Protein AF-A0A7S4A8G8-F1 (afdb_monomer_lite)

Structure (mmCIF, N/CA/C/O backbone):
data_AF-A0A7S4A8G8-F1
#
_entry.id   AF-A0A7S4A8G8-F1
#
loop_
_atom_site.group_PDB
_atom_site.id
_atom_site.type_symbol
_atom_site.label_atom_id
_atom_site.label_alt_id
_atom_site.label_comp_id
_atom_site.label_asym_id
_atom_site.label_entity_id
_atom_site.label_seq_id
_atom_site.pdbx_PDB_ins_code
_atom_site.Cartn_x
_atom_site.Cartn_y
_atom_site.Cartn_z
_atom_site.occupancy
_atom_site.B_iso_or_equiv
_atom_site.auth_seq_id
_atom_site.auth_comp_id
_atom_site.auth_asym_id
_atom_site.auth_atom_id
_atom_site.pdbx_PDB_model_num
ATOM 1 N N . MET A 1 1 ? -31.602 46.488 -6.694 1.00 39.28 1 MET A N 1
ATOM 2 C CA . MET A 1 1 ? -31.227 47.598 -7.603 1.00 39.28 1 MET A CA 1
ATOM 3 C C . MET A 1 1 ? -29.881 47.209 -8.208 1.00 39.28 1 MET A C 1
ATOM 5 O O . MET A 1 1 ? -29.007 46.908 -7.420 1.00 39.28 1 MET A O 1
ATOM 9 N N . LEU A 1 2 ? -29.635 47.039 -9.507 1.00 39.34 2 LEU A N 1
ATOM 10 C CA . LEU A 1 2 ? -30.300 47.466 -10.737 1.00 39.34 2 LEU A CA 1
ATOM 11 C C . LEU A 1 2 ? -30.325 46.328 -11.780 1.00 39.34 2 LEU A C 1
ATOM 13 O O . LEU A 1 2 ? -29.436 45.485 -11.829 1.00 39.34 2 LEU A O 1
ATOM 17 N N . ARG A 1 3 ? -31.378 46.354 -12.601 1.00 41.75 3 ARG A N 1
ATOM 18 C CA . ARG A 1 3 ? -31.590 45.607 -13.852 1.00 41.75 3 ARG A CA 1
ATOM 19 C C . ARG A 1 3 ? -30.994 46.377 -15.045 1.00 41.75 3 ARG A C 1
ATOM 21 O O . ARG A 1 3 ? -30.781 47.579 -14.922 1.00 41.75 3 ARG A O 1
ATOM 28 N N . HIS A 1 4 ? -30.936 45.671 -16.186 1.00 39.84 4 HIS A N 1
ATOM 29 C CA . HIS A 1 4 ? -30.790 46.093 -17.601 1.00 39.84 4 HIS A CA 1
ATOM 30 C C . HIS A 1 4 ? -29.419 45.753 -18.216 1.00 39.84 4 HIS A C 1
ATOM 32 O O . HIS A 1 4 ? -28.399 46.007 -17.600 1.00 39.84 4 HIS A O 1
ATOM 38 N N . ALA A 1 5 ? -29.299 45.179 -19.415 1.00 41.94 5 ALA A N 1
ATOM 39 C CA . ALA A 1 5 ? -30.277 44.756 -20.415 1.00 41.94 5 ALA A CA 1
ATOM 40 C C . ALA A 1 5 ? -29.630 43.743 -21.380 1.00 41.94 5 ALA A C 1
ATOM 42 O O . ALA A 1 5 ? -28.412 43.682 -21.526 1.00 41.94 5 ALA A O 1
ATOM 43 N N . SER A 1 6 ? -30.491 42.967 -22.031 1.00 42.66 6 SER A N 1
ATOM 44 C CA . SER A 1 6 ? -30.202 42.025 -23.107 1.00 42.66 6 SER A CA 1
ATOM 45 C C . SER A 1 6 ? -29.543 42.675 -24.326 1.00 42.66 6 SER A C 1
ATOM 47 O O . SER A 1 6 ? -29.936 43.767 -24.731 1.00 42.66 6 SER A O 1
ATOM 49 N N . ALA A 1 7 ? -28.678 41.920 -25.003 1.00 40.53 7 ALA A N 1
ATOM 50 C CA . ALA A 1 7 ? -28.469 42.051 -26.439 1.00 40.53 7 ALA A CA 1
ATOM 51 C C . ALA A 1 7 ? -28.244 40.663 -27.055 1.00 40.53 7 ALA A C 1
ATOM 53 O O . ALA A 1 7 ? -27.313 39.935 -26.721 1.00 40.53 7 ALA A O 1
ATOM 54 N N . VAL A 1 8 ? -29.190 40.306 -27.917 1.00 44.09 8 VAL A N 1
ATOM 55 C CA . VAL A 1 8 ? -29.214 39.154 -28.818 1.00 44.09 8 VAL A CA 1
ATOM 56 C C . VAL A 1 8 ? -28.367 39.468 -30.054 1.00 44.09 8 VAL A C 1
ATOM 58 O O . VAL A 1 8 ? -28.417 40.597 -30.529 1.00 44.09 8 VAL A O 1
ATOM 61 N N . ALA A 1 9 ? -27.687 38.436 -30.572 1.00 40.72 9 ALA A N 1
ATOM 62 C CA . ALA A 1 9 ? -27.046 38.253 -31.893 1.00 40.72 9 ALA A CA 1
ATOM 63 C C . ALA A 1 9 ? -25.611 37.743 -31.661 1.00 40.72 9 ALA A C 1
ATOM 65 O O . ALA A 1 9 ? -24.884 38.297 -30.856 1.00 40.72 9 ALA A O 1
ATOM 66 N N . PHE A 1 10 ? -25.113 36.666 -32.258 1.00 40.44 10 PHE A N 1
ATOM 67 C CA . PHE A 1 10 ? -25.319 36.162 -33.607 1.00 40.44 10 PHE A CA 1
ATOM 68 C C . PHE A 1 10 ? -24.896 34.683 -33.611 1.00 40.44 10 PHE A C 1
ATOM 70 O O . PHE A 1 10 ? -23.772 34.342 -33.244 1.00 40.44 10 PHE A O 1
ATOM 77 N N . ARG A 1 11 ? -25.813 33.783 -33.984 1.00 47.59 11 ARG A N 1
ATOM 78 C CA . ARG A 1 11 ? -25.553 32.344 -34.129 1.00 47.59 11 ARG A CA 1
ATOM 79 C C . ARG A 1 11 ? -24.830 32.121 -35.463 1.00 47.59 11 ARG A C 1
ATOM 81 O O . ARG A 1 11 ? -25.454 31.821 -36.473 1.00 47.59 11 ARG A O 1
ATOM 88 N N . GLY A 1 12 ? -23.514 32.303 -35.467 1.00 39.91 12 GLY A N 1
ATOM 89 C CA . GLY A 1 12 ? -22.640 31.874 -36.557 1.00 39.91 12 GLY A CA 1
ATOM 90 C C . GLY A 1 12 ? -22.180 30.441 -36.313 1.00 39.91 12 GLY A C 1
ATOM 91 O O . GLY A 1 12 ? -21.227 30.211 -35.575 1.00 39.91 12 GLY A O 1
ATOM 92 N N . SER A 1 13 ? -22.872 29.466 -36.900 1.00 52.25 13 SER A N 1
ATOM 93 C CA . SER A 1 13 ? -22.450 28.066 -36.916 1.00 52.25 13 SER A CA 1
ATOM 94 C C . SER A 1 13 ? -21.240 27.893 -37.835 1.00 52.25 13 SER A C 1
ATOM 96 O O . SER A 1 13 ? -21.387 27.569 -39.012 1.00 52.25 13 SER A O 1
ATOM 98 N N . LEU A 1 14 ? -20.036 28.076 -37.301 1.00 48.22 14 LEU A N 1
ATOM 99 C CA . LEU A 1 14 ? -18.844 27.478 -37.887 1.00 48.22 14 LEU A CA 1
ATOM 100 C C . LEU A 1 14 ? -18.664 26.113 -37.235 1.00 48.22 14 LEU A C 1
ATOM 102 O O . LEU A 1 14 ? -17.981 25.961 -36.225 1.00 48.22 14 LEU A O 1
ATOM 106 N N . VAL A 1 15 ? -19.311 25.107 -37.825 1.00 52.09 15 VAL A N 1
ATOM 107 C CA . VAL A 1 15 ? -18.857 23.723 -37.690 1.00 52.09 15 VAL A CA 1
ATOM 108 C C . VAL A 1 15 ? -17.486 23.682 -38.356 1.00 52.09 15 VAL A C 1
ATOM 110 O O . VAL A 1 15 ? -17.354 23.408 -39.547 1.00 52.09 15 VAL A O 1
ATOM 113 N N . ALA A 1 16 ? -16.453 24.016 -37.586 1.00 48.78 16 ALA A N 1
ATOM 114 C CA . ALA A 1 16 ? -15.108 23.586 -37.890 1.00 48.78 16 ALA A CA 1
ATOM 115 C C . ALA A 1 16 ? -15.153 22.062 -37.797 1.00 48.78 16 ALA A C 1
ATOM 117 O O . ALA A 1 16 ? -15.100 21.479 -36.716 1.00 48.78 16 ALA A O 1
ATOM 118 N N . ARG A 1 17 ? -15.353 21.415 -38.946 1.00 50.25 17 ARG A N 1
ATOM 119 C CA . ARG A 1 17 ? -15.106 19.992 -39.111 1.00 50.25 17 ARG A CA 1
ATOM 120 C C . ARG A 1 17 ? -13.602 19.827 -38.912 1.00 50.25 17 ARG A C 1
ATOM 122 O O . ARG A 1 17 ? -12.834 19.908 -39.864 1.00 50.25 17 ARG A O 1
ATOM 129 N N . SER A 1 18 ? -13.183 19.679 -37.659 1.00 53.31 18 SER A N 1
ATOM 130 C CA . SER A 1 18 ? -11.866 19.170 -37.326 1.00 53.31 18 SER A CA 1
ATOM 131 C C . SER A 1 18 ? -11.820 17.765 -37.907 1.00 53.31 18 SER A C 1
ATOM 133 O O . SER A 1 18 ? -12.369 16.811 -37.361 1.00 53.31 18 SER A O 1
ATOM 135 N N . ALA A 1 19 ? -11.231 17.648 -39.093 1.00 47.31 19 ALA A N 1
ATOM 136 C CA . ALA A 1 19 ? -10.745 16.372 -39.559 1.00 47.31 19 ALA A CA 1
ATOM 137 C C . ALA A 1 19 ? -9.697 15.946 -38.530 1.00 47.31 19 ALA A C 1
ATOM 139 O O . ALA A 1 19 ? -8.562 16.414 -38.552 1.00 47.31 19 ALA A O 1
ATOM 140 N N . SER A 1 20 ? -10.092 15.102 -37.580 1.00 47.44 20 SER A N 1
ATOM 141 C CA . SER A 1 20 ? -9.145 14.290 -36.839 1.00 47.44 20 SER A CA 1
ATOM 142 C C . SER A 1 20 ? -8.538 13.331 -37.857 1.00 47.44 20 SER A C 1
ATOM 144 O O . SER A 1 20 ? -8.996 12.201 -38.028 1.00 47.44 20 SER A O 1
ATOM 146 N N . THR A 1 21 ? -7.534 13.798 -38.597 1.00 40.41 21 THR A N 1
ATOM 147 C CA . THR A 1 21 ? -6.549 12.916 -39.204 1.00 40.41 21 THR A CA 1
ATOM 148 C C . THR A 1 21 ? -5.831 12.247 -38.046 1.00 40.41 21 THR A C 1
ATOM 150 O O . THR A 1 21 ? -4.795 12.711 -37.575 1.00 40.41 21 THR A O 1
ATOM 153 N N . THR A 1 22 ? -6.420 11.166 -37.541 1.00 41.34 22 THR A N 1
ATOM 154 C CA . THR A 1 22 ? -5.705 10.173 -36.753 1.00 41.34 22 THR A CA 1
ATOM 155 C C . THR A 1 22 ? -4.756 9.488 -37.728 1.00 41.34 22 THR A C 1
ATOM 157 O O . THR A 1 22 ? -5.029 8.406 -38.240 1.00 41.34 22 THR A O 1
ATOM 160 N N . THR A 1 23 ? -3.654 10.162 -38.057 1.00 40.84 23 THR A N 1
ATOM 161 C CA . THR A 1 23 ? -2.505 9.534 -38.700 1.00 40.84 23 THR A CA 1
ATOM 162 C C . THR A 1 23 ? -1.913 8.604 -37.655 1.00 40.84 23 THR A C 1
ATOM 164 O O . THR A 1 23 ? -1.053 8.987 -36.868 1.00 40.84 23 THR A O 1
ATOM 167 N N . SER A 1 24 ? -2.425 7.376 -37.596 1.00 48.31 24 SER A N 1
ATOM 168 C CA . SER A 1 24 ? -1.709 6.276 -36.970 1.00 48.31 24 SER A CA 1
ATOM 169 C C . SER A 1 24 ? -0.481 6.036 -37.842 1.00 48.31 24 SER A C 1
ATOM 171 O O . SER A 1 24 ? -0.558 5.352 -38.862 1.00 48.31 24 SER A O 1
ATOM 173 N N . SER A 1 25 ? 0.641 6.685 -37.522 1.00 50.59 25 SER A N 1
ATOM 174 C CA . SER A 1 25 ? 1.910 6.394 -38.184 1.00 50.59 25 SER A CA 1
ATOM 175 C C . SER A 1 25 ? 2.416 5.054 -37.651 1.00 50.59 25 SER A C 1
ATOM 177 O O . SER A 1 25 ? 3.282 4.988 -36.778 1.00 50.59 25 SER A O 1
ATOM 179 N N . ALA A 1 26 ? 1.820 3.966 -38.126 1.00 75.44 26 ALA A N 1
ATOM 180 C CA . ALA A 1 26 ? 2.391 2.649 -37.944 1.00 75.44 26 ALA A CA 1
ATOM 181 C C . ALA A 1 26 ? 3.688 2.586 -38.762 1.00 75.44 26 ALA A C 1
ATOM 183 O O . ALA A 1 26 ? 3.717 2.945 -39.941 1.00 75.44 26 ALA A O 1
ATOM 184 N N . TRP A 1 27 ? 4.776 2.174 -38.115 1.00 83.00 27 TRP A N 1
ATOM 185 C CA . TRP A 1 27 ? 6.059 1.942 -38.771 1.00 83.00 27 TRP A CA 1
ATOM 186 C C . TRP A 1 27 ? 5.905 0.975 -39.958 1.00 83.00 27 TRP A C 1
ATOM 188 O O . TRP A 1 27 ? 5.024 0.111 -39.926 1.00 83.00 27 TRP A O 1
ATOM 198 N N . PRO A 1 28 ? 6.772 1.064 -40.988 1.00 88.25 28 PRO A N 1
ATOM 199 C CA . PRO A 1 28 ? 6.808 0.089 -42.074 1.00 88.25 28 PRO A CA 1
ATOM 200 C C . PRO A 1 28 ? 6.809 -1.348 -41.537 1.00 88.25 28 PRO A C 1
ATOM 202 O O . PRO A 1 28 ? 7.479 -1.632 -40.543 1.00 88.25 28 PRO A O 1
ATOM 205 N N . ALA A 1 29 ? 6.109 -2.269 -42.206 1.00 84.69 29 ALA A N 1
ATOM 206 C CA . ALA A 1 29 ? 5.901 -3.636 -41.713 1.00 84.69 29 ALA A CA 1
ATOM 207 C C . ALA A 1 29 ? 7.206 -4.389 -41.384 1.00 84.69 29 ALA A C 1
ATOM 209 O O . ALA A 1 29 ? 7.232 -5.204 -40.467 1.00 84.69 29 ALA A O 1
ATOM 210 N N . PHE A 1 30 ? 8.304 -4.081 -42.083 1.00 86.69 30 PHE A N 1
ATOM 211 C CA . PHE A 1 30 ? 9.617 -4.674 -41.814 1.00 86.69 30 PHE A CA 1
ATOM 212 C C . PHE A 1 30 ? 10.292 -4.130 -40.540 1.00 86.69 30 PHE A C 1
ATOM 214 O O . PHE A 1 30 ? 11.123 -4.815 -39.949 1.00 86.69 30 PHE A O 1
ATOM 221 N N . LEU A 1 31 ? 9.930 -2.921 -40.092 1.00 86.94 31 LEU A N 1
ATOM 222 C CA . LEU A 1 31 ? 10.448 -2.291 -38.871 1.00 86.94 31 LEU A CA 1
ATOM 223 C C . LEU A 1 31 ? 9.574 -2.564 -37.648 1.00 86.94 31 LEU A C 1
ATOM 225 O O . LEU A 1 31 ? 10.088 -2.567 -36.531 1.00 86.94 31 LEU A O 1
ATOM 229 N N . ALA A 1 32 ? 8.281 -2.831 -37.840 1.00 87.06 32 ALA A N 1
ATOM 230 C CA . ALA A 1 32 ? 7.338 -3.062 -36.747 1.00 87.06 32 ALA A CA 1
ATOM 231 C C . ALA A 1 32 ? 7.811 -4.113 -35.709 1.00 87.06 32 ALA A C 1
ATOM 233 O O . ALA A 1 32 ? 7.726 -3.826 -34.515 1.00 87.06 32 ALA A O 1
ATOM 234 N N . PRO A 1 33 ? 8.393 -5.275 -36.086 1.00 87.38 33 PRO A N 1
ATOM 235 C CA . PRO A 1 33 ? 8.873 -6.259 -35.110 1.00 87.38 33 PRO A CA 1
ATOM 236 C C . PRO A 1 33 ? 10.058 -5.771 -34.270 1.00 87.38 33 PRO A C 1
ATOM 238 O O . PRO A 1 33 ? 10.225 -6.194 -33.126 1.00 87.38 33 PRO A O 1
ATOM 241 N N . VAL A 1 34 ? 10.909 -4.918 -34.847 1.00 86.06 34 VAL A N 1
ATOM 242 C CA . VAL A 1 34 ? 12.076 -4.342 -34.165 1.00 86.06 34 VAL A CA 1
ATOM 243 C C . VAL A 1 34 ? 11.618 -3.243 -33.219 1.00 86.06 34 VAL A C 1
ATOM 245 O O . VAL A 1 34 ? 12.008 -3.243 -32.056 1.00 86.06 34 VAL A O 1
ATOM 248 N N . VAL A 1 35 ? 10.741 -2.355 -33.693 1.00 85.38 35 VAL A N 1
ATOM 249 C CA . VAL A 1 35 ? 10.177 -1.271 -32.885 1.00 85.38 35 VAL A CA 1
ATOM 250 C C . VAL A 1 35 ? 9.416 -1.832 -31.691 1.00 85.38 35 VAL A C 1
ATOM 252 O O . VAL A 1 35 ? 9.708 -1.430 -30.572 1.00 85.38 35 VAL A O 1
ATOM 255 N N . ASN A 1 36 ? 8.534 -2.815 -31.892 1.00 85.81 36 ASN A N 1
ATOM 256 C CA . ASN A 1 36 ? 7.791 -3.424 -30.787 1.00 85.81 36 ASN A CA 1
ATOM 257 C C . ASN A 1 36 ? 8.732 -4.046 -29.749 1.00 85.81 36 ASN A C 1
ATOM 259 O O . ASN A 1 36 ? 8.593 -3.762 -28.567 1.00 85.81 36 ASN A O 1
ATOM 263 N N . ARG A 1 37 ? 9.768 -4.789 -30.171 1.00 85.44 37 ARG A N 1
ATOM 264 C CA . ARG A 1 37 ? 10.769 -5.335 -29.234 1.00 85.44 37 ARG A CA 1
ATOM 265 C C . ARG A 1 37 ? 11.515 -4.257 -28.449 1.00 85.44 37 ARG A C 1
ATOM 267 O O . ARG A 1 37 ? 11.805 -4.455 -27.272 1.00 85.44 37 ARG A O 1
ATOM 274 N N . VAL A 1 38 ? 11.839 -3.133 -29.085 1.00 83.69 38 VAL A N 1
ATOM 275 C CA . VAL A 1 38 ? 12.496 -1.998 -28.424 1.00 83.69 38 VAL A CA 1
ATOM 276 C C . VAL A 1 38 ? 11.544 -1.317 -27.441 1.00 83.69 38 VAL A C 1
ATOM 278 O O . VAL A 1 38 ? 11.950 -1.009 -26.325 1.00 83.69 38 VAL A O 1
ATOM 281 N N . THR A 1 39 ? 10.281 -1.117 -27.814 1.00 81.75 39 THR A N 1
ATOM 282 C CA . THR A 1 39 ? 9.247 -0.528 -26.952 1.00 81.75 39 THR A CA 1
ATOM 283 C C . THR A 1 39 ? 8.931 -1.420 -25.750 1.00 81.75 39 THR A C 1
ATOM 285 O O . THR A 1 39 ? 8.866 -0.922 -24.625 1.00 81.75 39 THR A O 1
ATOM 288 N N . ASP A 1 40 ? 8.817 -2.731 -25.958 1.00 79.88 40 ASP A N 1
ATOM 289 C CA . ASP A 1 40 ? 8.614 -3.715 -24.893 1.00 79.88 40 ASP A CA 1
ATOM 290 C C . ASP A 1 40 ? 9.836 -3.763 -23.958 1.00 79.88 40 ASP A C 1
ATOM 292 O O . ASP A 1 40 ? 9.700 -3.716 -22.733 1.00 79.88 40 ASP A O 1
ATOM 296 N N . GLY A 1 41 ? 11.048 -3.756 -24.525 1.00 76.38 41 GLY A N 1
ATOM 297 C CA . GLY A 1 41 ? 12.309 -3.716 -23.778 1.00 76.38 41 GLY A CA 1
ATOM 298 C C . GLY A 1 41 ? 12.567 -2.398 -23.036 1.00 76.38 41 GLY A C 1
ATOM 299 O O . GLY A 1 41 ? 13.255 -2.392 -22.011 1.00 76.38 41 GLY A O 1
ATOM 300 N N . ALA A 1 42 ? 11.978 -1.286 -23.490 1.00 77.62 42 ALA A N 1
ATOM 301 C CA . ALA A 1 42 ? 12.081 0.018 -22.835 1.00 77.62 42 ALA A CA 1
ATOM 302 C C . ALA A 1 42 ? 11.394 0.051 -21.456 1.00 77.62 42 ALA A C 1
ATOM 304 O O . ALA A 1 42 ? 11.647 0.963 -20.671 1.00 77.62 42 ALA A O 1
ATOM 305 N N . GLY A 1 43 ? 10.568 -0.950 -21.123 1.00 78.19 43 GLY A N 1
ATOM 306 C CA . GLY A 1 43 ? 9.984 -1.106 -19.788 1.00 78.19 43 GLY A CA 1
ATOM 307 C C . GLY A 1 43 ? 8.751 -0.239 -19.529 1.00 78.19 43 GLY A C 1
ATOM 308 O O . GLY A 1 43 ? 8.375 -0.045 -18.376 1.00 78.19 43 GLY A O 1
ATOM 309 N N . LEU A 1 44 ? 8.089 0.270 -20.574 1.00 81.88 44 LEU A N 1
ATOM 310 C CA . LEU A 1 44 ? 6.852 1.051 -20.430 1.00 81.88 44 LEU A CA 1
ATOM 311 C C . LEU A 1 44 ? 5.728 0.229 -19.774 1.00 81.88 44 LEU A C 1
ATOM 313 O O . LEU A 1 44 ? 5.048 0.720 -18.874 1.00 81.88 44 LEU A O 1
ATOM 317 N N . GLY A 1 45 ? 5.585 -1.043 -20.162 1.00 83.88 45 GLY A N 1
ATOM 318 C CA . GLY A 1 45 ? 4.633 -1.963 -19.532 1.00 83.88 45 GLY A CA 1
ATOM 319 C C . GLY A 1 45 ? 4.990 -2.292 -18.078 1.00 83.88 45 GLY A C 1
ATOM 320 O O . GLY A 1 45 ? 4.109 -2.389 -17.227 1.00 83.88 45 GLY A O 1
ATOM 321 N N . GLU A 1 46 ? 6.285 -2.391 -17.767 1.00 85.25 46 GLU A N 1
ATOM 322 C CA . GLU A 1 46 ? 6.773 -2.575 -16.399 1.00 85.25 46 GLU A CA 1
ATOM 323 C C . GLU A 1 46 ? 6.391 -1.365 -15.530 1.00 85.25 46 GLU A C 1
ATOM 325 O O . GLU A 1 46 ? 5.728 -1.545 -14.508 1.00 85.25 46 GLU A O 1
ATOM 330 N N . LEU A 1 47 ? 6.682 -0.139 -15.979 1.00 88.12 47 LEU A N 1
ATOM 331 C CA . LEU A 1 47 ? 6.307 1.097 -15.282 1.00 88.12 47 LEU A CA 1
ATOM 332 C C . LEU A 1 47 ? 4.794 1.193 -15.037 1.00 88.12 47 LEU A C 1
ATOM 334 O O . LEU A 1 47 ? 4.361 1.584 -13.953 1.00 88.12 47 LEU A O 1
ATOM 338 N N . GLN A 1 48 ? 3.979 0.816 -16.023 1.00 89.69 48 GLN A N 1
ATOM 339 C CA . GLN A 1 48 ? 2.525 0.843 -15.883 1.00 89.69 48 GLN A CA 1
ATOM 340 C C . GLN A 1 48 ? 2.018 -0.205 -14.883 1.00 89.69 48 GLN A C 1
ATOM 342 O O . GLN A 1 48 ? 1.146 0.101 -14.071 1.00 89.69 48 GLN A O 1
ATOM 347 N N . ARG A 1 49 ? 2.616 -1.403 -14.865 1.00 91.12 49 ARG A N 1
ATOM 348 C CA . ARG A 1 49 ? 2.331 -2.436 -13.858 1.00 91.12 49 ARG A CA 1
ATOM 349 C C . ARG A 1 49 ? 2.715 -1.981 -12.449 1.00 91.12 49 ARG A C 1
ATOM 351 O O . ARG A 1 49 ? 1.979 -2.245 -11.506 1.00 91.12 49 ARG A O 1
ATOM 358 N N . LEU A 1 50 ? 3.848 -1.295 -12.303 1.00 92.88 50 LEU A N 1
ATOM 359 C CA . LEU A 1 50 ? 4.303 -0.727 -11.031 1.00 92.88 50 LEU A CA 1
ATOM 360 C C . LEU A 1 50 ? 3.330 0.333 -10.502 1.00 92.88 50 LEU A C 1
ATOM 362 O O . LEU A 1 50 ? 2.938 0.268 -9.341 1.00 92.88 50 LEU A O 1
ATOM 366 N N . LYS A 1 51 ? 2.873 1.246 -11.365 1.00 93.56 51 LYS A N 1
ATOM 367 C CA . LYS A 1 51 ? 1.845 2.241 -11.015 1.00 93.56 51 LYS A CA 1
ATOM 368 C C . LYS A 1 51 ? 0.522 1.587 -10.607 1.00 93.56 51 LYS A C 1
ATOM 370 O O . LYS A 1 51 ? -0.061 1.975 -9.601 1.00 93.56 51 LYS A O 1
ATOM 375 N N . ALA A 1 52 ? 0.074 0.572 -11.350 1.00 95.06 52 ALA A N 1
ATOM 376 C CA . ALA A 1 52 ? -1.135 -0.176 -11.009 1.00 95.06 52 ALA A CA 1
ATOM 377 C C . ALA A 1 52 ? -1.012 -0.879 -9.645 1.00 95.06 52 ALA A C 1
ATOM 379 O O . ALA A 1 52 ? -1.929 -0.797 -8.835 1.00 95.06 52 ALA A O 1
ATOM 380 N N . ALA A 1 53 ? 0.140 -1.498 -9.365 1.00 95.25 53 ALA A N 1
ATOM 381 C CA . ALA A 1 53 ? 0.403 -2.161 -8.089 1.00 95.25 53 ALA A CA 1
ATOM 382 C C . ALA A 1 53 ? 0.414 -1.186 -6.899 1.00 95.25 53 ALA A C 1
ATOM 384 O O . ALA A 1 53 ? -0.031 -1.549 -5.814 1.00 95.25 53 ALA A O 1
ATOM 385 N N . VAL A 1 54 ? 0.904 0.046 -7.087 1.00 96.81 54 VAL A N 1
ATOM 386 C CA . VAL A 1 54 ? 0.830 1.091 -6.052 1.00 96.81 54 VAL A CA 1
ATOM 387 C C . VAL A 1 54 ? -0.615 1.479 -5.771 1.00 96.81 54 VAL A C 1
ATOM 389 O O . VAL A 1 54 ? -1.013 1.461 -4.613 1.00 96.81 54 VAL A O 1
ATOM 392 N N . ASN A 1 55 ? -1.409 1.741 -6.811 1.00 97.19 55 ASN A N 1
ATOM 393 C CA . ASN A 1 55 ? -2.816 2.118 -6.660 1.00 97.19 55 ASN A CA 1
ATOM 394 C C . ASN A 1 55 ? -3.654 1.011 -5.988 1.00 97.19 55 ASN A C 1
ATOM 396 O O . ASN A 1 55 ? -4.513 1.281 -5.151 1.00 97.19 55 ASN A O 1
ATOM 400 N N . GLU A 1 56 ? -3.397 -0.253 -6.335 1.00 97.62 56 GLU A N 1
ATOM 401 C CA . GLU A 1 56 ? -4.035 -1.406 -5.689 1.00 97.62 56 GLU A CA 1
ATOM 402 C C . GLU A 1 56 ? -3.647 -1.509 -4.206 1.00 97.62 56 GLU A C 1
ATOM 404 O O . GLU A 1 56 ? -4.514 -1.672 -3.347 1.00 97.62 56 GLU A O 1
ATOM 409 N N . ALA A 1 57 ? -2.355 -1.367 -3.891 1.00 97.00 57 ALA A N 1
ATOM 410 C CA . ALA A 1 57 ? -1.873 -1.423 -2.515 1.00 97.00 57 ALA A CA 1
ATOM 411 C C . ALA A 1 57 ? -2.371 -0.241 -1.663 1.00 97.00 57 ALA A C 1
ATOM 413 O O . ALA A 1 57 ? -2.663 -0.429 -0.484 1.00 97.00 57 ALA A O 1
ATOM 414 N N . GLU A 1 58 ? -2.504 0.948 -2.254 1.00 98.06 58 GLU A N 1
ATOM 415 C CA . GLU A 1 58 ? -3.094 2.134 -1.623 1.00 98.06 58 GLU A CA 1
ATOM 416 C C . GLU A 1 58 ? -4.560 1.886 -1.262 1.00 98.06 58 GLU A C 1
ATOM 418 O O . 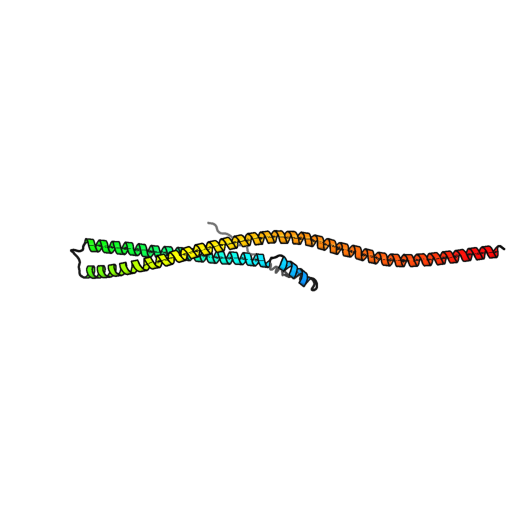GLU A 1 58 ? -4.934 1.995 -0.097 1.00 98.06 58 GLU A O 1
ATOM 423 N N . THR A 1 59 ? -5.359 1.420 -2.227 1.00 98.12 59 THR A N 1
ATOM 424 C CA . THR A 1 59 ? -6.778 1.088 -2.010 1.00 98.12 59 THR A CA 1
ATOM 425 C C . THR A 1 59 ? -6.942 0.036 -0.905 1.00 98.12 59 THR A C 1
ATOM 427 O O . THR A 1 59 ? -7.815 0.145 -0.042 1.00 98.12 59 THR A O 1
ATOM 430 N N . ALA A 1 60 ? -6.084 -0.990 -0.897 1.00 97.56 60 ALA A N 1
ATOM 431 C CA . ALA A 1 60 ? -6.091 -2.020 0.138 1.00 97.56 60 ALA A CA 1
ATOM 432 C C . ALA A 1 60 ? -5.709 -1.464 1.523 1.00 97.56 60 ALA A C 1
ATOM 434 O O . ALA A 1 60 ? -6.305 -1.855 2.529 1.00 97.56 60 ALA A O 1
ATOM 435 N N . HIS A 1 61 ? -4.739 -0.548 1.585 1.00 98.25 61 HIS A N 1
ATOM 436 C CA . HIS A 1 61 ? -4.343 0.117 2.823 1.00 98.25 61 HIS A CA 1
ATOM 437 C C . HIS A 1 61 ? -5.464 1.003 3.378 1.00 98.25 61 HIS A C 1
ATOM 439 O O . HIS A 1 61 ? -5.805 0.872 4.554 1.00 98.25 61 HIS A O 1
ATOM 445 N N . GLU A 1 62 ? -6.103 1.823 2.542 1.00 98.06 62 GLU A N 1
ATOM 446 C CA . GLU A 1 62 ? -7.247 2.651 2.940 1.00 98.06 62 GLU A CA 1
ATOM 447 C C . GLU A 1 62 ? -8.402 1.805 3.491 1.00 98.06 62 GLU A C 1
ATOM 449 O O . GLU A 1 62 ? -8.951 2.103 4.557 1.00 98.06 62 GLU A O 1
ATOM 454 N N . ALA A 1 63 ? -8.732 0.700 2.815 1.00 98.19 63 ALA A N 1
ATOM 455 C CA . ALA A 1 63 ? -9.760 -0.229 3.274 1.00 98.19 63 ALA A CA 1
ATOM 456 C C . ALA A 1 63 ? -9.412 -0.846 4.640 1.00 98.19 63 ALA A C 1
ATOM 458 O O . ALA A 1 63 ? -10.278 -0.945 5.514 1.00 98.19 63 ALA A O 1
ATOM 459 N N . ALA A 1 64 ? -8.151 -1.227 4.858 1.00 97.88 64 ALA A N 1
ATOM 460 C CA . ALA A 1 64 ? -7.703 -1.790 6.128 1.00 97.88 64 ALA A CA 1
ATOM 461 C C . ALA A 1 64 ? -7.729 -0.753 7.268 1.00 97.88 64 ALA A C 1
ATOM 463 O O . ALA A 1 64 ? -8.160 -1.068 8.379 1.00 97.88 64 ALA A O 1
ATOM 464 N N . VAL A 1 65 ? -7.350 0.500 6.995 1.00 98.00 65 VAL A N 1
ATOM 465 C CA . VAL A 1 65 ? -7.454 1.612 7.957 1.00 98.00 65 VAL A CA 1
ATOM 466 C C . VAL A 1 65 ? -8.914 1.884 8.327 1.00 98.00 65 VAL A C 1
ATOM 468 O O . VAL A 1 65 ? -9.225 2.067 9.508 1.00 98.00 65 VAL A O 1
ATOM 471 N N . ALA A 1 66 ? -9.829 1.854 7.354 1.00 98.19 66 ALA A N 1
ATOM 472 C CA . ALA A 1 66 ? -11.259 2.010 7.608 1.00 98.19 66 ALA A CA 1
ATOM 473 C C . ALA A 1 66 ? -11.815 0.877 8.490 1.00 98.19 66 ALA A C 1
ATOM 475 O O . ALA A 1 66 ? -12.529 1.147 9.457 1.00 98.19 66 ALA A O 1
ATOM 476 N N . GLN A 1 67 ? -11.437 -0.378 8.215 1.00 97.75 67 GLN A N 1
ATOM 477 C CA . GLN A 1 67 ? -11.825 -1.533 9.035 1.00 97.75 67 GLN A CA 1
ATOM 478 C C . GLN A 1 67 ? -11.291 -1.435 10.466 1.00 97.75 67 GLN A C 1
ATOM 480 O O . GLN A 1 67 ? -12.022 -1.704 11.417 1.00 97.75 67 GLN A O 1
ATOM 485 N N . ARG A 1 68 ? -10.040 -0.997 10.638 1.00 98.19 68 ARG A N 1
ATOM 486 C CA . ARG A 1 68 ? -9.445 -0.755 11.957 1.00 98.19 68 ARG A CA 1
ATOM 487 C C . ARG A 1 68 ? -10.208 0.307 12.744 1.00 98.19 68 ARG A C 1
ATOM 489 O O . ARG A 1 68 ? -10.483 0.126 13.929 1.00 98.19 68 ARG A O 1
ATOM 496 N N . ALA A 1 69 ? -10.574 1.408 12.088 1.00 98.06 69 ALA A N 1
ATOM 497 C CA . ALA A 1 69 ? -11.358 2.471 12.710 1.00 98.06 69 ALA A CA 1
ATOM 498 C C . ALA A 1 69 ? -12.762 1.990 13.118 1.00 98.06 69 ALA A C 1
ATOM 500 O O . ALA A 1 69 ? -13.251 2.371 14.181 1.00 98.06 69 ALA A O 1
ATOM 501 N N . GLU A 1 70 ? -13.395 1.141 12.306 1.00 98.06 70 GLU A N 1
ATOM 502 C CA . GLU A 1 70 ? -14.679 0.515 12.638 1.00 98.06 70 GLU A CA 1
ATOM 503 C C . GLU A 1 70 ? -14.556 -0.427 13.840 1.00 98.06 70 GLU A C 1
ATOM 505 O O . GLU A 1 70 ? -15.334 -0.323 14.787 1.00 98.06 70 GLU A O 1
ATOM 510 N N . ALA A 1 71 ? -13.540 -1.294 13.855 1.00 97.75 71 ALA A N 1
ATOM 511 C CA . ALA A 1 71 ? -13.297 -2.217 14.960 1.00 97.75 71 ALA A CA 1
ATOM 512 C C . ALA A 1 71 ? -13.032 -1.480 16.285 1.00 97.75 71 ALA A C 1
ATOM 514 O O . ALA A 1 71 ? -13.522 -1.901 17.335 1.00 97.75 71 ALA A O 1
ATOM 515 N N . LEU A 1 72 ? -12.309 -0.353 16.239 1.00 97.94 72 LEU A N 1
ATOM 516 C CA . LEU A 1 72 ? -12.103 0.512 17.401 1.00 97.94 72 LEU A CA 1
ATOM 517 C C . LEU A 1 72 ? -13.426 1.115 17.893 1.00 97.94 72 LEU A C 1
ATOM 519 O O . LEU A 1 72 ? -13.756 0.977 19.069 1.00 97.94 72 LEU A O 1
ATOM 523 N N . ARG A 1 73 ? -14.225 1.708 16.994 1.00 98.06 73 ARG A N 1
ATOM 524 C CA . ARG A 1 73 ? -15.535 2.285 17.344 1.00 98.06 73 ARG A CA 1
ATOM 525 C C . ARG A 1 73 ? -16.492 1.241 17.926 1.00 98.06 73 ARG A C 1
ATOM 527 O O . ARG A 1 73 ? -17.171 1.516 18.915 1.00 98.06 73 ARG A O 1
ATOM 534 N N . ALA A 1 74 ? -16.516 0.035 17.361 1.00 97.31 74 ALA A N 1
ATOM 535 C CA . ALA A 1 74 ? -17.321 -1.071 17.867 1.00 97.31 74 ALA A CA 1
ATOM 536 C C . ALA A 1 74 ? -16.893 -1.476 19.288 1.00 97.31 74 ALA A C 1
ATOM 538 O O . ALA A 1 74 ? -17.739 -1.563 20.180 1.00 97.31 74 ALA A O 1
ATOM 539 N N . HIS A 1 75 ? -15.591 -1.656 19.528 1.00 98.06 75 HIS A N 1
ATOM 540 C CA . HIS A 1 75 ? -15.053 -1.967 20.855 1.00 98.06 75 HIS A CA 1
ATOM 541 C C . HIS A 1 75 ? -15.387 -0.877 21.893 1.00 98.06 75 HIS A C 1
ATOM 543 O O . HIS A 1 75 ? -15.816 -1.179 23.013 1.00 98.06 75 HIS A O 1
ATOM 549 N N . ASP A 1 76 ? -15.230 0.394 21.526 1.00 98.00 76 ASP A N 1
ATOM 550 C CA . ASP A 1 76 ? -15.499 1.523 22.421 1.00 98.00 76 ASP A CA 1
ATOM 551 C C . ASP A 1 76 ? -16.989 1.611 22.775 1.00 98.00 76 ASP A C 1
ATOM 553 O O . ASP A 1 76 ? -17.334 1.801 23.943 1.00 98.00 76 ASP A O 1
ATOM 557 N N . SER A 1 77 ? -17.878 1.354 21.808 1.00 97.81 77 SER A N 1
ATOM 558 C CA . SER A 1 77 ? -19.326 1.298 22.053 1.00 97.81 77 SER A CA 1
ATOM 559 C C . SER A 1 77 ? -19.717 0.198 23.050 1.00 97.81 77 SER A C 1
ATOM 561 O O . SER A 1 77 ? -20.549 0.421 23.932 1.00 97.81 77 SER A O 1
ATOM 563 N N . LEU A 1 78 ? -19.079 -0.976 22.969 1.00 97.88 78 LEU A N 1
ATOM 564 C CA . LEU A 1 78 ? -19.306 -2.081 23.904 1.00 97.88 78 LEU A CA 1
ATOM 565 C C . LEU A 1 78 ? -18.796 -1.741 25.304 1.00 97.88 78 LEU A C 1
ATOM 567 O O . LEU A 1 78 ? -19.467 -2.029 26.295 1.00 97.88 78 LEU A O 1
ATOM 571 N N . THR A 1 79 ? -17.630 -1.100 25.385 1.00 97.12 79 THR A N 1
ATOM 572 C CA . THR A 1 79 ? -17.036 -0.664 26.653 1.00 97.12 79 THR A CA 1
ATOM 573 C C . THR A 1 79 ? -17.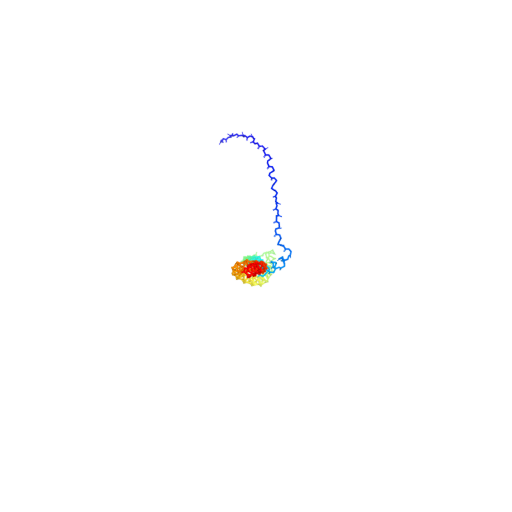918 0.377 27.336 1.00 97.12 79 THR A C 1
ATOM 575 O O . THR A 1 79 ? -18.206 0.249 28.525 1.00 97.12 79 THR A O 1
ATOM 578 N N . GLN A 1 80 ? -18.428 1.352 26.580 1.00 97.69 80 GLN A N 1
ATOM 579 C CA . GLN A 1 80 ? -19.376 2.340 27.085 1.00 97.69 80 GLN A CA 1
ATOM 580 C C . GLN A 1 80 ? -20.683 1.687 27.560 1.00 97.69 80 GLN A C 1
ATOM 582 O O . GLN A 1 80 ? -21.161 2.008 28.647 1.00 97.69 80 GLN A O 1
ATOM 587 N N . GLY A 1 81 ? -21.231 0.739 26.789 1.00 96.69 81 GLY A N 1
ATOM 588 C CA . GLY A 1 81 ? -22.434 -0.011 27.168 1.00 96.69 81 GLY A CA 1
ATOM 589 C C . GLY A 1 81 ? -22.252 -0.843 28.443 1.00 96.69 81 GLY A C 1
ATOM 590 O O . GLY A 1 81 ? -23.163 -0.946 29.267 1.00 96.69 81 GLY A O 1
ATOM 591 N N . ARG A 1 82 ? -21.054 -1.393 28.660 1.00 97.12 82 ARG A N 1
ATOM 592 C CA . ARG A 1 82 ? -20.697 -2.050 29.923 1.00 97.12 82 ARG A CA 1
ATOM 593 C C . ARG A 1 82 ? -20.634 -1.045 31.068 1.00 97.12 82 ARG A C 1
ATOM 595 O O . ARG A 1 82 ? -21.248 -1.275 32.102 1.00 97.12 82 ARG A O 1
ATOM 602 N N . SER A 1 83 ? -19.963 0.093 30.893 1.00 97.19 83 SER A N 1
ATOM 603 C CA . SER A 1 83 ? -19.916 1.139 31.923 1.00 97.19 83 SER A CA 1
ATOM 604 C C . SER A 1 83 ? -21.311 1.638 32.321 1.00 97.19 83 SER A C 1
ATOM 606 O O . SER A 1 83 ? -21.568 1.807 33.512 1.00 97.19 83 SER A O 1
ATOM 608 N N . SER A 1 84 ? -22.235 1.816 31.367 1.00 97.12 84 SER A N 1
ATOM 609 C CA . SER A 1 84 ? -23.622 2.195 31.680 1.00 97.12 84 SER A CA 1
ATOM 610 C C . SER A 1 84 ? -24.381 1.085 32.409 1.00 97.12 84 SER A C 1
ATOM 612 O O . SER A 1 84 ? -25.064 1.361 33.390 1.00 97.12 84 SER A O 1
ATOM 614 N N . THR A 1 85 ? -24.216 -0.173 31.989 1.00 96.81 85 THR A N 1
ATOM 615 C CA . THR A 1 85 ? -24.841 -1.336 32.649 1.00 96.81 85 THR A CA 1
ATOM 616 C C . THR A 1 85 ? -24.361 -1.471 34.096 1.00 96.81 85 THR A C 1
ATOM 618 O O . THR A 1 85 ? -25.163 -1.674 35.007 1.00 96.81 85 THR A O 1
ATOM 621 N N . GLN A 1 86 ? -23.062 -1.275 34.336 1.00 96.88 86 GLN A N 1
ATOM 622 C CA . GLN A 1 86 ? -22.469 -1.287 35.675 1.00 96.88 86 GLN A CA 1
ATOM 623 C C . GLN A 1 86 ? -22.957 -0.122 36.547 1.00 96.88 86 GLN A C 1
ATOM 625 O O . GLN A 1 86 ? -23.218 -0.317 37.739 1.00 96.88 86 GLN A O 1
ATOM 630 N N . ALA A 1 87 ? -23.118 1.074 35.975 1.00 97.44 87 ALA A N 1
ATOM 631 C CA . ALA A 1 87 ? -23.687 2.219 36.682 1.00 97.44 87 ALA A CA 1
ATOM 632 C C . ALA A 1 87 ? -25.147 1.955 37.093 1.00 97.44 87 ALA A C 1
ATOM 634 O O . ALA A 1 87 ? -25.496 2.144 38.259 1.00 97.44 87 ALA A O 1
ATOM 635 N N . ASP A 1 88 ? -25.971 1.430 36.183 1.00 96.56 88 ASP A N 1
ATOM 636 C CA . ASP A 1 88 ? -27.368 1.076 36.454 1.00 96.56 88 ASP A CA 1
ATOM 637 C C . ASP A 1 88 ? -27.498 -0.018 37.524 1.00 96.56 88 ASP A C 1
ATOM 639 O O . ASP A 1 88 ? -28.339 0.086 38.422 1.00 96.56 88 ASP A O 1
ATOM 643 N N . LEU A 1 89 ? -26.644 -1.047 37.467 1.00 96.94 89 LEU A N 1
ATOM 644 C CA . LEU A 1 89 ? -26.559 -2.082 38.501 1.00 96.94 89 LEU A CA 1
ATOM 645 C C . LEU A 1 89 ? -26.178 -1.485 39.857 1.00 96.94 89 LEU A C 1
ATOM 647 O O . LEU A 1 89 ? -26.792 -1.821 40.868 1.00 96.94 89 LEU A O 1
ATOM 651 N N . THR A 1 90 ? -25.204 -0.574 39.886 1.00 97.06 90 THR A N 1
ATOM 652 C CA . THR A 1 90 ? -24.770 0.098 41.119 1.00 97.06 90 THR A CA 1
ATOM 653 C C . THR A 1 90 ? -25.907 0.914 41.731 1.00 97.06 90 THR A C 1
ATOM 655 O O . THR A 1 90 ? -26.172 0.794 42.926 1.00 97.06 90 THR A O 1
ATOM 658 N N . VAL A 1 91 ? -26.628 1.691 40.917 1.00 96.31 91 VAL A N 1
ATOM 659 C CA . VAL A 1 91 ? -27.784 2.485 41.365 1.00 96.31 91 VAL A CA 1
ATOM 660 C C . VAL A 1 91 ? -28.899 1.590 41.914 1.00 96.31 91 VAL A C 1
ATOM 662 O O . VAL A 1 91 ? -29.501 1.925 42.934 1.00 96.31 91 VAL A O 1
ATOM 665 N N . LEU A 1 92 ? -29.172 0.443 41.282 1.00 96.31 92 LEU A N 1
ATOM 666 C CA . LEU A 1 92 ? -30.145 -0.524 41.800 1.00 96.31 92 LEU A CA 1
ATOM 667 C C . LEU A 1 92 ? -29.697 -1.119 43.137 1.00 96.31 92 LEU A C 1
ATOM 669 O O . LEU A 1 92 ? -30.490 -1.166 44.076 1.00 96.31 92 LEU A O 1
ATOM 673 N N . LEU A 1 93 ? -28.433 -1.531 43.246 1.00 96.31 93 LEU A N 1
ATOM 674 C CA . LEU A 1 93 ? -27.875 -2.124 44.464 1.00 96.31 93 LEU A CA 1
ATOM 675 C C . LEU A 1 93 ? -27.853 -1.149 45.648 1.00 96.31 93 LEU A C 1
ATOM 677 O O . LEU A 1 93 ? -28.044 -1.576 46.783 1.00 96.31 93 LEU A O 1
ATOM 681 N N . GLN A 1 94 ? -27.674 0.153 45.407 1.00 96.75 94 GLN A N 1
ATOM 682 C CA . GLN A 1 94 ? -27.720 1.173 46.462 1.00 96.75 94 GLN A CA 1
ATOM 683 C C . GLN A 1 94 ? -29.088 1.277 47.151 1.00 96.75 94 GLN A C 1
ATOM 685 O O . GLN A 1 94 ? -29.144 1.610 48.330 1.00 96.75 94 GLN A O 1
ATOM 690 N N . ARG A 1 95 ? -30.185 0.974 46.444 1.00 96.88 95 ARG A N 1
ATOM 691 C CA . ARG A 1 95 ? -31.556 1.005 46.989 1.00 96.88 95 ARG A CA 1
ATOM 692 C C . ARG A 1 95 ? -32.150 -0.384 47.240 1.00 96.88 95 ARG A C 1
ATOM 694 O O . ARG A 1 95 ? -33.366 -0.546 47.198 1.00 96.88 95 ARG A O 1
ATOM 701 N N . ARG A 1 96 ? -31.298 -1.385 47.488 1.00 95.12 96 ARG A N 1
ATOM 702 C CA . ARG A 1 96 ? -31.690 -2.798 47.628 1.00 95.12 96 ARG A CA 1
ATOM 703 C C . ARG A 1 96 ? -32.831 -3.045 48.612 1.00 95.12 96 ARG A C 1
ATOM 705 O O . ARG A 1 96 ? -33.705 -3.857 48.336 1.00 95.12 96 ARG A O 1
ATOM 712 N N . ASP A 1 97 ? -32.834 -2.348 49.742 1.00 95.31 97 ASP A N 1
ATOM 713 C CA . ASP A 1 97 ? -33.801 -2.604 50.815 1.00 95.31 97 ASP A CA 1
ATOM 714 C C . ASP A 1 97 ? -35.230 -2.119 50.475 1.00 95.31 97 ASP A C 1
ATOM 716 O O . ASP A 1 97 ? -36.170 -2.435 51.199 1.00 95.31 97 ASP A O 1
ATOM 720 N N . ALA A 1 98 ? -35.405 -1.389 49.364 1.00 94.88 98 ALA A N 1
ATOM 721 C CA . ALA A 1 98 ? -36.685 -0.869 48.875 1.00 94.88 98 ALA A CA 1
ATOM 722 C C . ALA A 1 98 ? -37.083 -1.430 47.493 1.00 94.88 98 ALA A C 1
ATOM 724 O O . ALA A 1 98 ? -37.870 -0.805 46.786 1.00 94.88 98 ALA A O 1
ATOM 725 N N . TRP A 1 99 ? -36.519 -2.573 47.084 1.00 97.38 99 TRP A N 1
ATOM 726 C CA . TRP A 1 99 ? -36.836 -3.193 45.795 1.00 97.38 99 TRP A CA 1
ATOM 727 C C . TRP A 1 99 ? -38.285 -3.671 45.703 1.00 97.38 99 TRP A C 1
ATOM 729 O O . TRP A 1 99 ? -38.813 -4.301 46.621 1.00 97.38 99 TRP A O 1
ATOM 739 N N . ASP A 1 100 ? -38.885 -3.447 44.537 1.00 95.75 100 ASP A N 1
ATOM 740 C CA . ASP A 1 100 ? -40.142 -4.067 44.132 1.00 95.75 100 ASP A CA 1
ATOM 741 C C . ASP A 1 100 ? -39.916 -5.262 43.178 1.00 95.75 100 ASP A C 1
ATOM 743 O O . ASP A 1 100 ? -38.790 -5.672 42.875 1.00 95.75 100 ASP A O 1
ATOM 747 N N . ALA A 1 101 ? -41.009 -5.867 42.705 1.00 95.38 101 ALA A N 1
ATOM 748 C CA . ALA A 1 101 ? -40.943 -7.005 41.790 1.00 95.38 101 ALA A CA 1
ATOM 749 C C . ALA A 1 101 ? -40.351 -6.654 40.409 1.00 95.38 101 ALA A C 1
ATOM 751 O O . ALA A 1 101 ? -39.863 -7.550 39.714 1.00 95.38 101 ALA A O 1
ATOM 752 N N . ASP A 1 102 ? -40.395 -5.389 39.989 1.00 96.00 102 ASP A N 1
ATOM 753 C CA . ASP A 1 102 ? -39.867 -4.941 38.701 1.00 96.00 102 ASP A CA 1
ATOM 754 C C . ASP A 1 102 ? -38.368 -4.625 38.785 1.00 96.00 102 ASP A C 1
ATOM 756 O O . ASP A 1 102 ? -37.622 -4.978 37.865 1.00 96.00 102 ASP A O 1
ATOM 760 N N . ASP A 1 103 ? -37.894 -4.083 39.908 1.00 96.56 103 ASP A N 1
ATOM 761 C CA . ASP A 1 103 ? -36.469 -3.910 40.206 1.00 96.56 103 ASP A CA 1
ATOM 762 C C . ASP A 1 103 ? -35.723 -5.254 40.183 1.00 96.56 103 ASP A C 1
ATOM 764 O O . ASP A 1 103 ? -34.647 -5.354 39.586 1.00 96.56 103 ASP A O 1
ATOM 768 N N . VAL A 1 104 ? -36.314 -6.319 40.742 1.00 96.19 104 VAL A N 1
ATOM 769 C CA . VAL A 1 104 ? -35.728 -7.673 40.703 1.00 96.19 104 VAL A CA 1
ATOM 770 C C . VAL A 1 104 ? -35.596 -8.179 39.262 1.00 96.19 104 VAL A C 1
ATOM 772 O O . VAL A 1 104 ? -34.528 -8.660 38.874 1.00 96.19 104 VAL A O 1
ATOM 775 N N . LYS A 1 105 ? -36.633 -8.020 38.426 1.00 96.81 105 LYS A N 1
ATOM 776 C CA . LYS A 1 105 ? -36.567 -8.391 36.997 1.00 96.81 105 LYS A CA 1
ATOM 777 C C . LYS A 1 105 ? -35.497 -7.583 36.263 1.00 96.81 105 LYS A C 1
ATOM 779 O O . LYS A 1 105 ? -34.748 -8.141 35.457 1.00 96.81 105 LYS A O 1
ATOM 784 N N . LYS A 1 106 ? -35.409 -6.275 36.537 1.00 96.25 106 LYS A N 1
ATOM 785 C CA . LYS A 1 106 ? -34.409 -5.383 35.937 1.00 96.25 106 LYS A CA 1
ATOM 786 C C . LYS A 1 106 ? -32.993 -5.800 36.329 1.00 96.25 106 LYS A C 1
ATOM 788 O O . LYS A 1 106 ? -32.131 -5.861 35.457 1.00 96.25 106 LYS A O 1
ATOM 793 N N . PHE A 1 107 ? -32.762 -6.139 37.595 1.00 97.31 107 PHE A N 1
ATOM 794 C CA . PHE A 1 107 ? -31.478 -6.642 38.077 1.00 97.31 107 PHE A CA 1
ATOM 795 C C . PHE A 1 107 ? -31.067 -7.939 37.366 1.00 97.31 107 PHE A C 1
ATOM 797 O O . PHE A 1 107 ? -29.942 -8.034 36.870 1.00 97.31 107 PHE A O 1
ATOM 804 N N . THR A 1 108 ? -31.974 -8.916 37.251 1.00 96.25 108 THR A N 1
ATOM 805 C CA . THR A 1 108 ? -31.693 -10.169 36.532 1.00 96.25 108 THR A CA 1
ATOM 806 C C . THR A 1 108 ? -31.354 -9.907 35.065 1.00 96.25 108 THR A C 1
ATOM 808 O O . THR A 1 108 ? -30.378 -10.465 34.559 1.00 96.25 108 THR A O 1
ATOM 811 N N . ARG A 1 109 ? -32.099 -9.015 34.394 1.00 97.12 109 ARG A N 1
ATOM 812 C CA . ARG A 1 109 ? -31.824 -8.633 33.001 1.00 97.12 109 ARG A CA 1
ATOM 813 C C . ARG A 1 109 ? -30.451 -7.980 32.855 1.00 97.12 109 ARG A C 1
ATOM 815 O O . ARG A 1 109 ? -29.638 -8.473 32.085 1.00 97.12 109 ARG A O 1
ATOM 822 N N . LEU A 1 110 ? -30.166 -6.935 33.634 1.00 96.88 110 LEU A N 1
ATOM 823 C CA . LEU A 1 110 ? -28.888 -6.215 33.574 1.00 96.88 110 LEU A CA 1
ATOM 824 C C . LEU A 1 110 ? -27.694 -7.115 33.908 1.00 96.88 110 LEU A C 1
ATOM 826 O O . LEU A 1 110 ? -26.639 -6.984 33.301 1.00 96.88 110 LEU A O 1
ATOM 830 N N . THR A 1 111 ? -27.857 -8.058 34.837 1.00 96.62 111 THR A N 1
ATOM 831 C CA . THR A 1 111 ? -26.805 -9.032 35.158 1.00 96.62 111 THR A CA 1
ATOM 832 C C . THR A 1 111 ? -26.538 -9.966 33.979 1.00 96.62 111 THR A C 1
ATOM 834 O O . THR A 1 111 ? -25.382 -10.240 33.663 1.00 96.62 111 THR A O 1
ATOM 837 N N . SER A 1 112 ? -27.587 -10.444 33.303 1.00 96.38 112 SER A N 1
ATOM 838 C CA . SER A 1 112 ? -27.443 -11.247 32.083 1.00 96.38 112 SER A CA 1
ATOM 839 C C . SER A 1 112 ? -26.787 -10.442 30.955 1.00 96.38 112 SER A C 1
ATOM 841 O O . SER A 1 112 ? -25.880 -10.938 30.282 1.00 96.38 112 SER A O 1
ATOM 843 N N . ASP A 1 113 ? -27.204 -9.187 30.780 1.00 95.75 113 ASP A N 1
ATOM 844 C CA . ASP A 1 113 ? -26.652 -8.270 29.782 1.00 95.75 113 ASP A CA 1
ATOM 845 C C . ASP A 1 113 ? -25.162 -7.988 30.047 1.00 95.75 113 ASP A C 1
ATOM 847 O O . ASP A 1 113 ? -24.361 -8.027 29.115 1.00 95.75 113 ASP A O 1
ATOM 851 N N . GLU A 1 114 ? -24.753 -7.806 31.307 1.00 96.38 114 GLU A N 1
ATOM 852 C CA . GLU A 1 114 ? -23.349 -7.611 31.701 1.00 96.38 114 GLU A CA 1
ATOM 853 C C . GLU A 1 114 ? -22.470 -8.815 31.321 1.00 96.38 114 GLU A C 1
ATOM 855 O O . GLU A 1 114 ? -21.366 -8.647 30.793 1.00 96.38 114 GLU A O 1
ATOM 860 N N . HIS A 1 115 ? -22.959 -10.042 31.533 1.00 96.69 115 HIS A N 1
ATOM 861 C CA . HIS A 1 115 ? -22.233 -11.249 31.122 1.00 96.69 115 HIS A CA 1
ATOM 862 C C . HIS A 1 115 ? -22.083 -11.318 29.597 1.00 96.69 115 HIS A C 1
ATOM 864 O O . HIS A 1 115 ? -20.994 -11.609 29.100 1.00 96.69 115 HIS A O 1
ATOM 870 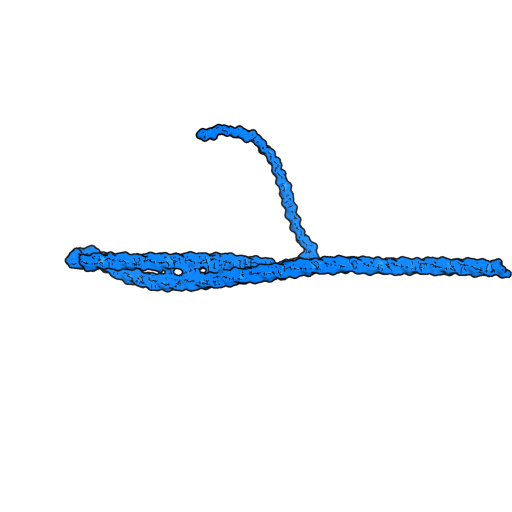N N . SER A 1 116 ? -23.146 -10.995 28.854 1.00 96.81 116 SER A N 1
ATOM 871 C CA . SER A 1 116 ? -23.118 -10.923 27.388 1.00 96.81 116 SER A CA 1
ATOM 872 C C . SER A 1 116 ? -22.134 -9.859 26.884 1.00 96.81 116 SER A C 1
ATOM 874 O O . SER A 1 116 ? -21.302 -10.133 26.016 1.00 96.81 116 SER A O 1
ATOM 876 N N . LEU A 1 117 ? -22.160 -8.658 27.470 1.00 97.19 117 LEU A N 1
ATOM 877 C CA . LEU A 1 117 ? -21.246 -7.565 27.133 1.00 97.19 117 LEU A CA 1
ATOM 878 C C . LEU A 1 117 ? -19.789 -7.941 27.393 1.00 97.19 117 LEU A C 1
ATOM 880 O O . LEU A 1 117 ? -18.935 -7.657 26.557 1.00 97.19 117 LEU A O 1
ATOM 884 N N . LYS A 1 118 ? -19.489 -8.628 28.501 1.00 96.31 118 LYS A N 1
ATOM 885 C CA . LYS A 1 118 ? -18.132 -9.108 28.795 1.00 96.31 118 LYS A CA 1
ATOM 886 C C . LYS A 1 118 ? -17.601 -10.036 27.696 1.00 96.31 118 LYS A C 1
ATOM 888 O O . LYS A 1 118 ? -16.464 -9.854 27.258 1.00 96.31 118 LYS A O 1
ATOM 893 N N . THR A 1 119 ? -18.416 -10.983 27.230 1.00 96.81 119 THR A N 1
ATOM 894 C CA . THR A 1 119 ? -18.047 -11.883 26.126 1.00 96.81 119 THR A CA 1
ATOM 895 C C . THR A 1 119 ? -17.821 -11.100 24.835 1.00 96.81 119 THR A C 1
ATOM 897 O O . THR A 1 119 ? -16.749 -11.200 24.239 1.00 96.81 119 THR A O 1
ATOM 900 N N . ARG A 1 120 ? -18.761 -10.226 24.458 1.00 97.81 120 ARG A N 1
ATOM 901 C CA . ARG A 1 120 ? -18.657 -9.405 23.239 1.00 97.81 120 ARG A CA 1
ATOM 902 C C . ARG A 1 120 ? -17.443 -8.476 23.250 1.00 97.81 120 ARG A C 1
ATOM 904 O O . ARG A 1 120 ? -16.805 -8.295 22.217 1.00 97.81 120 ARG A O 1
ATOM 911 N N . ILE A 1 121 ? -17.086 -7.908 24.404 1.00 98.06 121 ILE A N 1
ATOM 912 C CA . ILE A 1 121 ? -15.867 -7.098 24.552 1.00 98.06 121 ILE A CA 1
ATOM 913 C C . ILE A 1 121 ? -14.632 -7.954 24.259 1.00 98.06 121 ILE A C 1
ATOM 915 O O . ILE A 1 121 ? -13.778 -7.526 23.485 1.00 98.06 121 ILE A O 1
ATOM 919 N N . SER A 1 122 ? -14.557 -9.174 24.802 1.00 97.19 122 SER A N 1
ATOM 920 C CA . SER A 1 122 ? -13.428 -10.075 24.530 1.00 97.19 122 SER A CA 1
ATOM 921 C C . SER A 1 122 ? -13.299 -10.433 23.042 1.00 97.19 122 SER A C 1
ATOM 923 O O . SER A 1 122 ? -12.203 -10.377 22.491 1.00 97.19 122 SER A O 1
ATOM 925 N N . GLU A 1 123 ? -14.415 -10.689 22.356 1.00 97.38 123 GLU A N 1
ATOM 926 C CA . GLU A 1 123 ? -14.441 -10.953 20.910 1.00 97.38 123 GLU A CA 1
ATOM 927 C C . GLU A 1 123 ? -14.046 -9.715 20.090 1.00 97.38 123 GLU A C 1
ATOM 929 O O . GLU A 1 123 ? -13.311 -9.805 19.099 1.00 97.38 123 GLU A O 1
ATOM 934 N N . SER A 1 124 ? -14.493 -8.532 20.519 1.00 97.38 124 SER A N 1
ATOM 935 C CA . SER A 1 124 ? -14.150 -7.271 19.860 1.00 97.38 124 SER A CA 1
ATOM 936 C C . SER A 1 124 ? -12.667 -6.923 19.995 1.00 97.38 124 SER A C 1
ATOM 938 O O . SER A 1 124 ? -12.100 -6.367 19.059 1.00 97.38 124 SER A O 1
ATOM 940 N N . LEU A 1 125 ? -12.008 -7.311 21.096 1.00 97.31 125 LEU A N 1
ATOM 941 C CA . LEU A 1 125 ? -10.556 -7.171 21.251 1.00 97.31 125 LEU A CA 1
ATOM 942 C C . LEU A 1 125 ? -9.803 -8.024 20.229 1.00 97.31 125 LEU A C 1
ATOM 944 O O . LEU A 1 125 ? -8.922 -7.507 19.547 1.00 97.31 125 LEU A O 1
ATOM 948 N N . ILE A 1 126 ? -10.202 -9.287 20.050 1.00 97.56 126 ILE A N 1
ATOM 949 C CA . ILE A 1 126 ? -9.607 -10.180 19.042 1.00 97.56 126 ILE A CA 1
ATOM 950 C C . ILE A 1 126 ? -9.771 -9.584 17.639 1.00 97.56 126 ILE A C 1
ATOM 952 O O . ILE A 1 126 ? -8.823 -9.541 16.853 1.00 97.56 126 ILE A O 1
ATOM 956 N N . THR A 1 127 ? -10.970 -9.085 17.331 1.00 96.69 127 THR A N 1
ATOM 957 C CA . THR A 1 127 ? -11.273 -8.452 16.038 1.00 96.69 127 THR A CA 1
ATOM 958 C C . THR A 1 127 ? -10.436 -7.192 15.825 1.00 96.69 127 THR A C 1
ATOM 960 O O . THR A 1 127 ? -9.868 -6.993 14.751 1.00 96.69 127 THR A O 1
ATOM 963 N N . ARG A 1 128 ? -10.301 -6.358 16.859 1.00 97.44 128 ARG A N 1
ATOM 964 C CA . ARG A 1 128 ? -9.497 -5.137 16.827 1.00 97.44 128 ARG A CA 1
ATOM 965 C C . ARG A 1 128 ? -8.017 -5.449 16.609 1.00 97.44 128 ARG A C 1
ATOM 967 O O . ARG A 1 128 ? -7.420 -4.877 15.702 1.00 97.44 128 ARG A O 1
ATOM 974 N N . GLU A 1 129 ? -7.445 -6.397 17.347 1.00 97.56 129 GLU A N 1
ATOM 975 C CA . GLU A 1 129 ? -6.058 -6.844 17.154 1.00 97.56 129 GLU A CA 1
ATOM 976 C C . GLU A 1 129 ? -5.817 -7.448 15.764 1.00 97.56 129 GLU A C 1
ATOM 978 O O . GLU A 1 129 ? -4.748 -7.268 15.177 1.00 97.56 129 GLU A O 1
ATOM 983 N N . ALA A 1 130 ? -6.792 -8.177 15.214 1.00 97.69 130 ALA A N 1
ATOM 984 C CA . ALA A 1 130 ? -6.715 -8.684 13.847 1.00 97.69 130 ALA A CA 1
ATOM 985 C C . ALA A 1 130 ? -6.734 -7.540 12.819 1.00 97.69 130 ALA A C 1
ATOM 987 O O . ALA A 1 130 ? -5.920 -7.540 11.895 1.00 97.69 130 ALA A O 1
ATOM 988 N N . SER A 1 131 ? -7.611 -6.547 13.006 1.00 97.62 131 SER A N 1
ATOM 989 C CA . SER A 1 131 ? -7.709 -5.377 12.124 1.00 97.62 131 SER A CA 1
ATOM 990 C C . SER A 1 131 ? -6.466 -4.482 12.179 1.00 97.62 131 SER A C 1
ATOM 992 O O . SER A 1 131 ? -6.032 -3.989 11.142 1.00 97.62 131 SER A O 1
ATOM 994 N N . GLU A 1 132 ? -5.839 -4.334 13.351 1.00 97.88 132 GLU A N 1
ATOM 995 C CA . GLU A 1 132 ? -4.581 -3.595 13.512 1.00 97.88 132 GLU A CA 1
ATOM 996 C C . GLU A 1 132 ? -3.457 -4.282 12.730 1.00 97.88 132 GLU A C 1
ATOM 998 O O . GLU A 1 132 ? -2.823 -3.670 11.873 1.00 97.88 132 GLU A O 1
ATOM 1003 N N . ARG A 1 133 ? -3.285 -5.597 12.925 1.00 98.06 133 ARG A N 1
ATOM 1004 C CA . ARG A 1 133 ? -2.283 -6.383 12.186 1.00 98.06 133 ARG A CA 1
ATOM 1005 C C . ARG A 1 133 ? -2.505 -6.338 10.674 1.00 98.06 133 ARG A C 1
ATOM 1007 O O . ARG A 1 133 ? -1.531 -6.301 9.921 1.00 98.06 133 ARG A O 1
ATOM 1014 N N . ALA A 1 134 ? -3.761 -6.355 10.226 1.00 97.69 134 ALA A N 1
ATOM 1015 C CA . ALA A 1 134 ? -4.106 -6.234 8.813 1.00 97.69 134 ALA A CA 1
ATOM 1016 C C . ALA A 1 134 ? -3.756 -4.844 8.256 1.00 97.69 134 ALA A C 1
ATOM 1018 O O . ALA A 1 134 ? -3.152 -4.760 7.186 1.00 97.69 134 ALA A O 1
ATOM 1019 N N . ALA A 1 135 ? -4.064 -3.771 8.992 1.00 97.94 135 ALA A N 1
ATOM 1020 C CA . ALA A 1 135 ? -3.726 -2.402 8.608 1.00 97.94 135 ALA A CA 1
ATOM 1021 C C . ALA A 1 135 ? -2.209 -2.191 8.508 1.00 97.94 135 ALA A C 1
ATOM 1023 O O . ALA A 1 135 ? -1.731 -1.699 7.486 1.00 97.94 135 ALA A O 1
ATOM 1024 N N . GLU A 1 136 ? -1.442 -2.653 9.499 1.00 98.00 136 GLU A N 1
ATOM 1025 C CA . GLU A 1 136 ? 0.023 -2.593 9.467 1.00 98.00 136 GLU A CA 1
ATOM 1026 C C . GLU A 1 136 ? 0.617 -3.413 8.310 1.00 98.00 136 GLU A C 1
ATOM 1028 O O . GLU A 1 136 ? 1.603 -3.021 7.682 1.00 98.00 136 GLU A O 1
ATOM 1033 N N . ALA A 1 137 ? 0.049 -4.588 8.016 1.00 98.00 137 ALA A N 1
ATOM 1034 C CA . ALA A 1 137 ? 0.497 -5.407 6.894 1.00 98.00 137 ALA A CA 1
ATOM 1035 C C . ALA A 1 137 ? 0.227 -4.721 5.548 1.00 98.00 137 ALA A C 1
ATOM 1037 O O . ALA A 1 137 ? 1.107 -4.721 4.682 1.00 98.00 137 ALA A O 1
ATOM 1038 N N . ALA A 1 138 ? -0.950 -4.113 5.391 1.00 97.69 138 ALA A N 1
ATOM 1039 C CA . ALA A 1 138 ? -1.311 -3.353 4.202 1.00 97.69 138 ALA A CA 1
ATOM 1040 C C . ALA A 1 138 ? -0.428 -2.105 4.038 1.00 97.69 138 ALA A C 1
ATOM 1042 O O . ALA A 1 138 ? 0.043 -1.836 2.937 1.00 97.69 138 ALA A O 1
ATOM 1043 N N . GLU A 1 139 ? -0.103 -1.408 5.130 1.00 97.88 139 GLU A N 1
ATOM 1044 C CA . GLU A 1 139 ? 0.832 -0.276 5.122 1.00 97.88 139 GLU A CA 1
ATOM 1045 C C . GLU A 1 139 ? 2.221 -0.699 4.630 1.00 97.88 139 GLU A C 1
ATOM 1047 O O . GLU A 1 139 ? 2.786 -0.098 3.713 1.00 97.88 139 GLU A O 1
ATOM 1052 N N . ARG A 1 140 ? 2.766 -1.795 5.176 1.00 98.06 140 ARG A N 1
ATOM 1053 C CA . ARG A 1 140 ? 4.057 -2.339 4.725 1.00 98.06 140 ARG A CA 1
ATOM 1054 C C . ARG A 1 140 ? 4.032 -2.711 3.242 1.00 98.06 140 ARG A C 1
ATOM 1056 O O . ARG A 1 140 ? 5.023 -2.484 2.543 1.00 98.06 140 ARG A O 1
ATOM 1063 N N . ALA A 1 141 ? 2.930 -3.286 2.759 1.00 97.31 141 ALA A N 1
ATOM 1064 C CA . ALA A 1 141 ? 2.759 -3.633 1.351 1.00 97.31 141 ALA A CA 1
ATOM 1065 C C . ALA A 1 141 ? 2.712 -2.383 0.458 1.00 97.31 141 ALA A C 1
ATOM 1067 O O . ALA A 1 141 ? 3.425 -2.334 -0.547 1.00 97.31 141 ALA A O 1
ATOM 1068 N N . PHE A 1 142 ? 1.963 -1.357 0.862 1.00 97.81 142 PHE A N 1
ATOM 1069 C CA . PHE A 1 142 ? 1.890 -0.073 0.172 1.00 97.81 142 PHE A CA 1
ATOM 1070 C C . PHE A 1 142 ? 3.260 0.610 0.089 1.00 97.81 142 PHE A C 1
ATOM 1072 O O . PHE A 1 142 ? 3.738 0.901 -1.007 1.00 97.81 142 PHE A O 1
ATOM 1079 N N . LEU A 1 143 ? 3.974 0.750 1.209 1.00 97.19 143 LEU A N 1
ATOM 1080 C CA . LEU A 1 143 ? 5.317 1.342 1.226 1.00 97.19 143 LEU A CA 1
ATOM 1081 C C . LEU A 1 143 ? 6.314 0.561 0.357 1.00 97.19 143 LEU A C 1
ATOM 1083 O O . LEU A 1 143 ? 7.200 1.142 -0.278 1.00 97.19 143 LEU A O 1
ATOM 1087 N N . LYS A 1 144 ? 6.186 -0.770 0.309 1.00 97.25 144 LYS A N 1
ATOM 1088 C CA . LYS A 1 144 ? 6.990 -1.611 -0.583 1.00 97.25 144 LYS A CA 1
ATOM 1089 C C . LYS A 1 144 ? 6.664 -1.343 -2.055 1.00 97.25 144 LYS A C 1
ATOM 1091 O O . LYS A 1 144 ? 7.598 -1.271 -2.853 1.00 97.25 144 LYS A O 1
ATOM 1096 N N . ALA A 1 145 ? 5.388 -1.191 -2.405 1.00 95.56 145 ALA A N 1
ATOM 1097 C CA . ALA A 1 145 ? 4.953 -0.877 -3.764 1.00 95.56 145 ALA A CA 1
ATOM 1098 C C . ALA A 1 145 ? 5.422 0.520 -4.202 1.00 95.56 145 ALA A C 1
ATOM 1100 O O . ALA A 1 145 ? 5.966 0.676 -5.291 1.00 95.56 145 ALA A O 1
ATOM 1101 N N . VAL A 1 146 ? 5.308 1.530 -3.335 1.00 94.75 146 VAL A N 1
ATOM 1102 C CA . VAL A 1 146 ? 5.800 2.888 -3.626 1.00 94.75 146 VAL A CA 1
ATOM 1103 C C . VAL A 1 146 ? 7.306 2.870 -3.899 1.00 94.75 146 VAL A C 1
ATOM 1105 O O . VAL A 1 146 ? 7.787 3.459 -4.869 1.00 94.75 146 VAL A O 1
ATOM 1108 N N . ARG A 1 147 ? 8.072 2.124 -3.092 1.00 94.94 147 ARG A N 1
ATOM 1109 C CA . ARG A 1 147 ? 9.516 1.965 -3.311 1.00 94.94 147 ARG A CA 1
ATOM 1110 C C . ARG A 1 147 ? 9.830 1.260 -4.627 1.00 94.94 147 ARG A C 1
ATOM 1112 O O . ARG A 1 147 ? 10.778 1.646 -5.308 1.00 94.94 147 ARG A O 1
ATOM 1119 N N . SER A 1 148 ? 9.078 0.220 -4.987 1.00 92.38 148 SER A N 1
ATOM 1120 C CA . SER A 1 148 ? 9.310 -0.461 -6.259 1.00 92.38 148 SER A CA 1
ATOM 1121 C C . SER A 1 148 ? 9.012 0.467 -7.433 1.00 92.38 148 SER A C 1
ATOM 1123 O O . SER A 1 148 ? 9.841 0.528 -8.338 1.00 92.38 148 SER A O 1
ATOM 1125 N N . GLN A 1 149 ? 7.922 1.248 -7.391 1.00 92.81 149 GLN A N 1
ATOM 1126 C CA . GLN A 1 149 ? 7.619 2.266 -8.405 1.00 92.81 149 GLN A CA 1
ATOM 1127 C C . GLN A 1 149 ? 8.781 3.240 -8.578 1.00 92.81 149 GLN A C 1
ATOM 1129 O O . GLN A 1 149 ? 9.195 3.484 -9.708 1.00 92.81 149 GLN A O 1
ATOM 1134 N N . TYR A 1 150 ? 9.337 3.742 -7.475 1.00 93.19 150 TYR A N 1
ATOM 1135 C CA . TYR A 1 150 ? 10.480 4.648 -7.512 1.00 93.19 150 TYR A CA 1
ATOM 1136 C C . TYR A 1 150 ? 11.684 4.036 -8.244 1.00 93.19 150 TYR A C 1
ATOM 1138 O O . TYR A 1 150 ? 12.228 4.645 -9.164 1.00 93.19 150 TYR A O 1
ATOM 1146 N N . HIS A 1 151 ? 12.071 2.803 -7.896 1.00 91.50 151 HIS A N 1
ATOM 1147 C CA . HIS A 1 151 ? 13.157 2.114 -8.598 1.00 91.50 151 HIS A CA 1
ATOM 1148 C C . HIS A 1 151 ? 12.824 1.851 -10.070 1.00 91.50 151 HIS A C 1
ATOM 1150 O O . HIS A 1 151 ? 13.693 1.998 -10.926 1.00 91.50 151 HIS A O 1
ATOM 1156 N N . GLY A 1 152 ? 11.576 1.499 -10.378 1.00 90.00 152 GLY A N 1
ATOM 1157 C CA . GLY A 1 152 ? 11.119 1.310 -11.752 1.00 90.00 152 GLY A CA 1
ATOM 1158 C C . GLY A 1 152 ? 11.229 2.588 -12.584 1.00 90.00 152 GLY A C 1
ATOM 1159 O O . GLY A 1 152 ? 11.694 2.544 -13.721 1.00 90.00 152 GLY A O 1
ATOM 1160 N N . GLU A 1 153 ? 10.861 3.732 -12.012 1.00 91.62 153 GLU A N 1
ATOM 1161 C CA . GLU A 1 153 ? 10.941 5.032 -12.675 1.00 91.62 153 GLU A CA 1
ATOM 1162 C C . GLU A 1 153 ? 12.390 5.484 -12.888 1.00 91.62 153 GLU A C 1
ATOM 1164 O O . GLU A 1 153 ? 12.729 5.930 -13.984 1.00 91.62 153 GLU A O 1
ATOM 1169 N N . LEU A 1 154 ? 13.271 5.268 -11.906 1.00 89.38 154 LEU A N 1
ATOM 1170 C CA . LEU A 1 154 ? 14.710 5.496 -12.068 1.00 89.38 154 LEU A CA 1
ATOM 1171 C C . LEU A 1 154 ? 15.298 4.650 -13.202 1.00 89.38 154 LEU A C 1
ATOM 1173 O O . LEU A 1 154 ? 15.940 5.180 -14.109 1.00 89.38 154 LEU A O 1
ATOM 1177 N N . MET A 1 155 ? 15.035 3.340 -13.191 1.00 88.44 155 MET A N 1
ATOM 1178 C CA . MET A 1 155 ? 15.515 2.446 -14.245 1.00 88.44 155 MET A CA 1
ATOM 1179 C C . MET A 1 155 ? 14.957 2.846 -15.612 1.00 88.44 155 MET A C 1
ATOM 1181 O O . MET A 1 155 ? 15.657 2.744 -16.617 1.00 88.44 155 MET A O 1
ATOM 1185 N N . TRP A 1 156 ? 13.709 3.315 -15.674 1.00 88.81 156 TRP A N 1
ATOM 1186 C CA . TRP A 1 156 ? 13.118 3.804 -16.916 1.00 88.81 156 TRP A CA 1
ATOM 1187 C C . TRP A 1 156 ? 13.817 5.068 -17.432 1.00 88.81 156 TRP A C 1
ATOM 1189 O O . TRP A 1 156 ? 14.114 5.145 -18.624 1.00 88.81 156 TRP A O 1
ATOM 1199 N N . GLN A 1 157 ? 14.159 6.019 -16.560 1.00 88.62 157 GLN A N 1
ATOM 1200 C CA . GLN A 1 157 ? 14.933 7.204 -16.948 1.00 88.62 157 GLN A CA 1
ATOM 1201 C C . GLN A 1 157 ? 16.306 6.823 -17.519 1.00 88.62 157 GLN A C 1
ATOM 1203 O O . GLN A 1 157 ? 16.725 7.355 -18.552 1.00 88.62 157 GLN A O 1
ATOM 1208 N N . GLU A 1 158 ? 16.991 5.863 -16.894 1.00 90.19 158 GLU A N 1
ATOM 1209 C CA . GLU A 1 158 ? 18.270 5.358 -17.397 1.00 90.19 158 GLU A CA 1
ATOM 1210 C C . GLU A 1 158 ? 18.121 4.650 -18.747 1.00 90.19 158 GLU A C 1
ATOM 1212 O O . GLU A 1 158 ? 18.879 4.937 -19.680 1.00 90.19 158 GLU A O 1
ATOM 1217 N N . LYS A 1 159 ? 17.113 3.779 -18.883 1.00 89.88 159 LYS A N 1
ATOM 1218 C CA . LYS A 1 159 ? 16.793 3.082 -20.137 1.00 89.88 159 LYS A CA 1
ATOM 1219 C C . LYS A 1 159 ? 16.464 4.067 -21.258 1.00 89.88 159 LYS A C 1
ATOM 1221 O O . LYS A 1 159 ? 16.975 3.909 -22.362 1.00 89.88 159 LYS A O 1
ATOM 1226 N N . TYR A 1 160 ? 15.670 5.103 -20.993 1.00 86.06 160 TYR A N 1
ATOM 1227 C CA . TYR A 1 160 ? 15.325 6.124 -21.985 1.00 86.06 160 TYR A CA 1
ATOM 1228 C C . TYR A 1 160 ? 16.555 6.919 -22.443 1.00 86.06 160 TYR A C 1
ATOM 1230 O O . TYR A 1 160 ? 16.733 7.154 -23.639 1.00 86.06 160 TYR A O 1
ATOM 1238 N N . ARG A 1 161 ? 17.450 7.276 -21.513 1.00 88.19 161 ARG A N 1
ATOM 1239 C CA . ARG A 1 161 ? 18.715 7.948 -21.846 1.00 88.19 161 ARG A CA 1
ATOM 1240 C C . ARG A 1 161 ? 19.622 7.066 -22.701 1.00 88.19 161 ARG A C 1
ATOM 1242 O O . ARG A 1 161 ? 20.223 7.544 -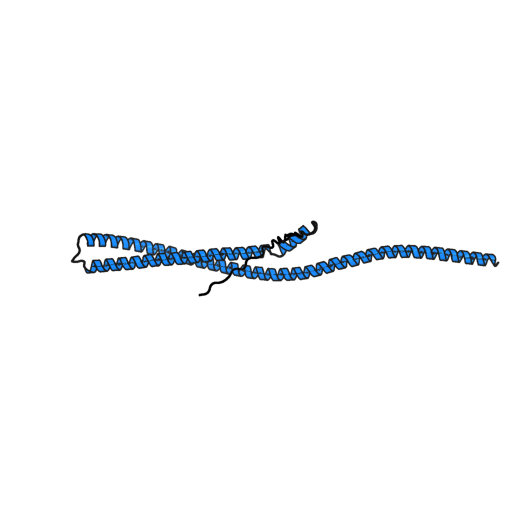23.659 1.00 88.19 161 ARG A O 1
ATOM 1249 N N . ALA A 1 162 ? 19.726 5.783 -22.365 1.00 89.25 1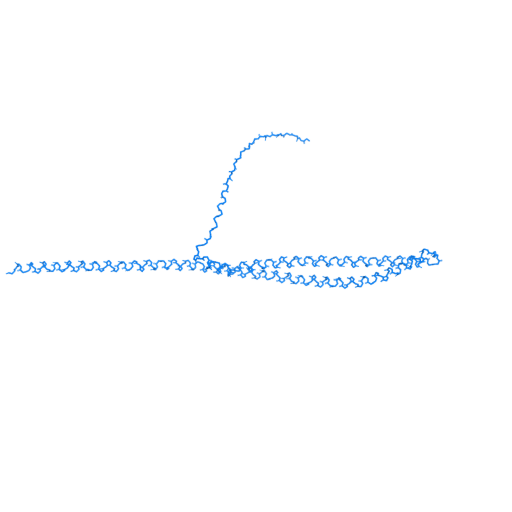62 ALA A N 1
ATOM 1250 C CA . ALA A 1 162 ? 20.463 4.833 -23.185 1.00 89.25 162 ALA A CA 1
ATOM 1251 C C . ALA A 1 162 ? 19.826 4.716 -24.578 1.00 89.25 162 ALA A C 1
ATOM 1253 O O . ALA A 1 162 ? 20.529 4.790 -25.583 1.00 89.25 162 ALA A O 1
ATOM 1254 N N . LEU A 1 163 ? 18.498 4.611 -24.653 1.00 90.38 163 LEU A N 1
ATOM 1255 C CA . LEU A 1 163 ? 17.766 4.489 -25.909 1.00 90.38 163 LEU A CA 1
ATOM 1256 C C . LEU A 1 163 ? 17.995 5.690 -26.836 1.00 90.38 163 LEU A C 1
ATOM 1258 O O . LEU A 1 163 ? 18.234 5.489 -28.024 1.00 90.38 163 LEU A O 1
ATOM 1262 N N . SER A 1 164 ? 17.982 6.922 -26.320 1.00 87.75 164 SER A N 1
ATOM 1263 C CA . SER A 1 164 ? 18.231 8.121 -27.135 1.00 87.75 164 SER A CA 1
ATOM 1264 C C . SER A 1 164 ? 19.676 8.200 -27.640 1.00 87.75 164 SER A C 1
ATOM 1266 O O . SER A 1 164 ? 19.910 8.520 -28.811 1.00 87.75 164 SER A O 1
ATOM 1268 N N . LEU A 1 165 ? 20.644 7.830 -26.794 1.00 93.00 165 LEU A N 1
ATOM 1269 C CA . LEU A 1 165 ? 22.050 7.740 -27.178 1.00 93.00 165 LEU A CA 1
ATOM 1270 C C . LEU A 1 165 ? 22.248 6.698 -28.287 1.00 93.00 165 LEU A C 1
ATOM 1272 O O . LEU A 1 165 ? 22.787 7.018 -29.347 1.00 93.00 165 LEU A O 1
ATOM 1276 N N . TYR A 1 166 ? 21.769 5.471 -28.077 1.00 92.44 166 TYR A N 1
ATOM 1277 C CA . TYR A 1 166 ? 21.901 4.391 -29.055 1.00 92.44 166 TYR A CA 1
ATOM 1278 C C . TYR A 1 166 ? 21.110 4.663 -30.335 1.00 92.44 166 TYR A C 1
ATOM 1280 O O . TYR A 1 166 ? 21.589 4.329 -31.415 1.00 92.44 166 TYR A O 1
ATOM 1288 N N . SER A 1 167 ? 19.954 5.325 -30.256 1.00 91.19 167 SER A N 1
ATOM 1289 C CA . SER A 1 167 ? 19.193 5.745 -31.437 1.00 91.19 167 SER A CA 1
ATOM 1290 C C . SER A 1 167 ? 19.990 6.720 -32.302 1.00 91.19 167 SER A C 1
ATOM 1292 O O . SER A 1 167 ? 19.993 6.600 -33.526 1.00 91.19 167 SER A O 1
ATOM 1294 N N . THR A 1 168 ? 20.689 7.672 -31.683 1.00 94.06 168 THR A N 1
ATOM 1295 C CA . THR A 1 168 ? 21.526 8.635 -32.411 1.00 94.06 168 THR A CA 1
ATOM 1296 C C . THR A 1 168 ? 22.689 7.926 -33.104 1.00 94.06 168 THR A C 1
ATOM 1298 O O . THR A 1 168 ? 22.909 8.121 -34.298 1.00 94.06 168 THR A O 1
ATOM 1301 N N . TRP A 1 169 ? 23.384 7.033 -32.392 1.00 96.75 169 TRP A N 1
ATOM 1302 C CA . TRP A 1 169 ? 24.447 6.210 -32.978 1.00 96.75 169 TRP A CA 1
ATOM 1303 C C . TRP A 1 169 ? 23.943 5.312 -34.110 1.00 96.75 169 TRP A C 1
ATOM 1305 O O . TRP A 1 169 ? 24.600 5.211 -35.143 1.00 96.75 169 TRP A O 1
ATOM 1315 N N . ALA A 1 170 ? 22.761 4.713 -33.963 1.00 93.31 170 ALA A N 1
ATOM 1316 C CA . ALA A 1 170 ? 22.149 3.902 -35.009 1.00 93.31 170 ALA A CA 1
ATOM 1317 C C . ALA A 1 170 ? 21.889 4.723 -36.282 1.00 93.31 170 ALA A C 1
ATOM 1319 O O . ALA A 1 170 ? 22.230 4.273 -37.374 1.00 93.31 170 ALA A O 1
ATOM 1320 N N . LEU A 1 171 ? 21.363 5.948 -36.156 1.00 95.00 171 LEU A N 1
ATOM 1321 C CA . LEU A 1 171 ? 21.164 6.847 -37.298 1.00 95.00 171 LEU A CA 1
ATOM 1322 C C . LEU A 1 171 ? 22.485 7.219 -37.976 1.00 95.00 171 LEU A C 1
ATOM 1324 O O . LEU A 1 171 ? 22.559 7.200 -39.204 1.00 95.00 171 LEU A O 1
ATOM 1328 N N . ILE A 1 172 ? 23.530 7.510 -37.197 1.00 96.81 172 ILE A N 1
ATOM 1329 C CA . ILE A 1 172 ? 24.867 7.809 -37.729 1.00 96.81 172 ILE A CA 1
ATOM 1330 C C . ILE A 1 172 ? 25.415 6.612 -38.512 1.00 96.81 172 ILE A C 1
ATOM 1332 O O . ILE A 1 172 ? 25.922 6.791 -39.618 1.00 96.81 172 ILE A O 1
ATOM 1336 N N . VAL A 1 173 ? 25.290 5.392 -37.981 1.00 96.94 173 VAL A N 1
ATOM 1337 C CA . VAL A 1 173 ? 25.746 4.168 -38.660 1.00 96.94 173 VAL A CA 1
ATOM 1338 C C . VAL A 1 173 ? 24.969 3.940 -39.953 1.00 96.94 173 VAL A C 1
ATOM 1340 O O . VAL A 1 173 ? 25.582 3.732 -40.996 1.00 96.94 173 VAL A O 1
ATOM 1343 N N . VAL A 1 174 ? 23.637 4.033 -39.919 1.00 96.19 174 VAL A N 1
ATOM 1344 C CA . VAL A 1 174 ? 22.796 3.891 -41.118 1.00 96.19 174 VAL A CA 1
ATOM 1345 C C .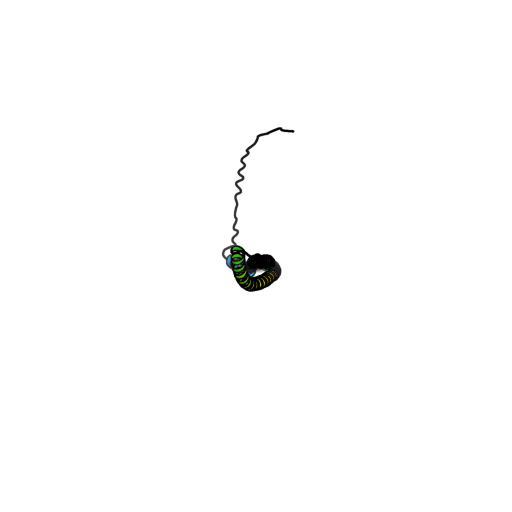 VAL A 1 174 ? 23.173 4.935 -42.170 1.00 96.19 174 VAL A C 1
ATOM 1347 O O . VAL A 1 174 ? 23.360 4.591 -43.335 1.00 96.19 174 VAL A O 1
ATOM 1350 N N . ASN A 1 175 ? 23.354 6.195 -41.769 1.00 96.56 175 ASN A N 1
ATOM 1351 C CA . ASN A 1 175 ? 23.779 7.262 -42.673 1.00 96.56 175 ASN A CA 1
ATOM 1352 C C . ASN A 1 175 ? 25.172 6.990 -43.271 1.00 96.56 175 ASN A C 1
ATOM 1354 O O . ASN A 1 175 ? 25.363 7.104 -44.482 1.00 96.56 175 ASN A O 1
ATOM 1358 N N . SER A 1 176 ? 26.119 6.549 -42.442 1.00 96.50 176 SER A N 1
ATOM 1359 C CA . SER A 1 176 ? 27.482 6.216 -42.869 1.00 96.50 176 SER A CA 1
ATOM 1360 C C . SER A 1 176 ? 27.497 5.057 -43.868 1.00 96.50 176 SER A C 1
ATOM 1362 O O . SER A 1 176 ? 28.207 5.121 -44.870 1.00 96.50 176 SER A O 1
ATOM 1364 N N . LEU A 1 177 ? 26.676 4.023 -43.653 1.00 96.94 177 LEU A N 1
ATOM 1365 C CA . LEU A 1 177 ? 26.535 2.896 -44.582 1.00 96.94 177 LEU A CA 1
ATOM 1366 C C . LEU A 1 177 ? 26.006 3.341 -45.948 1.00 96.94 177 LEU A C 1
ATOM 1368 O O . LEU A 1 177 ? 26.510 2.883 -46.972 1.00 96.94 177 LEU A O 1
ATOM 1372 N N . VAL A 1 178 ? 25.040 4.263 -45.980 1.00 96.06 178 VAL A N 1
ATOM 1373 C CA . VAL A 1 178 ? 24.538 4.843 -47.236 1.00 96.06 178 VAL A CA 1
ATOM 1374 C C . VAL A 1 178 ? 25.651 5.595 -47.970 1.00 96.06 178 VAL A C 1
ATOM 1376 O O . VAL A 1 178 ? 25.812 5.424 -49.181 1.00 96.06 178 VAL A O 1
ATOM 1379 N N . PHE A 1 179 ? 26.458 6.383 -47.254 1.00 96.06 179 PHE A N 1
ATOM 1380 C CA . PHE A 1 179 ? 27.568 7.124 -47.854 1.00 96.06 179 PHE A CA 1
ATOM 1381 C C . PHE A 1 179 ? 28.650 6.193 -48.418 1.00 96.06 179 PHE A C 1
ATOM 1383 O O . PHE A 1 179 ? 29.067 6.355 -49.567 1.00 96.06 179 PHE A O 1
ATOM 1390 N N . VAL A 1 180 ? 29.061 5.182 -47.647 1.00 96.25 180 VAL A N 1
ATOM 1391 C CA . VAL A 1 180 ? 30.044 4.177 -48.080 1.00 96.25 180 VAL A CA 1
ATOM 1392 C C . VAL A 1 180 ? 29.515 3.379 -49.270 1.00 96.25 180 VAL A C 1
ATOM 1394 O O . VAL A 1 180 ? 30.218 3.247 -50.268 1.00 96.25 180 VAL A O 1
ATOM 1397 N N . GLY A 1 181 ? 28.266 2.909 -49.219 1.00 95.69 181 GLY A N 1
ATOM 1398 C CA . GLY A 1 181 ? 27.638 2.179 -50.322 1.00 95.69 181 GLY A CA 1
ATOM 1399 C C . GLY A 1 181 ? 27.571 3.005 -51.609 1.00 95.69 181 GLY A C 1
ATOM 1400 O O . GLY A 1 181 ? 27.930 2.518 -52.681 1.00 95.69 181 GLY A O 1
ATOM 1401 N N . SER A 1 182 ? 27.203 4.286 -51.506 1.00 94.56 182 SER A N 1
ATOM 1402 C CA . SER A 1 182 ? 27.238 5.219 -52.639 1.00 94.56 182 SER A CA 1
ATOM 1403 C C . SER A 1 182 ? 28.658 5.441 -53.173 1.00 94.56 182 SER A C 1
ATOM 1405 O O . SER A 1 182 ? 28.857 5.515 -54.386 1.00 94.56 182 SER A O 1
ATOM 1407 N N . GLY A 1 183 ? 29.654 5.546 -52.289 1.00 93.00 183 GLY A N 1
ATOM 1408 C CA . GLY A 1 183 ? 31.062 5.668 -52.668 1.00 93.00 183 GLY A CA 1
ATOM 1409 C C . GLY A 1 183 ? 31.562 4.444 -53.432 1.00 93.00 183 GLY A C 1
ATOM 1410 O O . GLY A 1 183 ? 32.164 4.586 -54.494 1.00 93.00 183 GLY A O 1
ATOM 1411 N N . ILE A 1 184 ? 31.238 3.246 -52.943 1.00 94.44 184 ILE A N 1
ATOM 1412 C CA . ILE A 1 184 ? 31.557 1.981 -53.609 1.00 94.44 184 ILE A CA 1
ATOM 1413 C C . ILE A 1 184 ? 30.924 1.950 -55.003 1.00 94.44 184 ILE A C 1
ATOM 1415 O O . ILE A 1 184 ? 31.633 1.732 -55.984 1.00 94.44 184 ILE A O 1
ATOM 1419 N N . HIS A 1 185 ? 29.625 2.243 -55.112 1.00 93.44 185 HIS A N 1
ATOM 1420 C CA . HIS A 1 185 ? 28.918 2.261 -56.394 1.00 93.44 185 HIS A CA 1
ATOM 1421 C C . HIS A 1 185 ? 29.563 3.221 -57.408 1.00 93.44 185 HIS A C 1
ATOM 1423 O O . HIS A 1 185 ? 29.805 2.838 -58.551 1.00 93.44 185 HIS A O 1
ATOM 1429 N N . ARG A 1 186 ? 29.922 4.438 -56.975 1.00 92.25 186 ARG A N 1
ATOM 1430 C CA . ARG A 1 186 ? 30.644 5.402 -57.820 1.00 92.25 186 ARG A CA 1
ATOM 1431 C C . ARG A 1 186 ? 32.024 4.900 -58.234 1.00 92.25 186 ARG A C 1
ATOM 1433 O O . ARG A 1 186 ? 32.367 5.003 -59.402 1.00 92.25 186 ARG A O 1
ATOM 1440 N N . SER A 1 187 ? 32.781 4.300 -57.316 1.00 88.69 187 SER A N 1
ATOM 1441 C CA . SER A 1 187 ? 34.119 3.781 -57.623 1.00 88.69 187 SER A CA 1
ATOM 1442 C C . SER A 1 187 ? 34.102 2.677 -58.683 1.00 88.69 187 SER A C 1
ATOM 1444 O O . SER A 1 187 ? 35.021 2.601 -59.494 1.00 88.69 187 SER A O 1
ATOM 1446 N N . TYR A 1 188 ? 33.055 1.847 -58.713 1.00 86.38 188 TYR A N 1
ATOM 1447 C CA . TYR A 1 188 ? 32.877 0.861 -59.778 1.00 86.38 188 TYR A CA 1
ATOM 1448 C C . TYR A 1 188 ? 32.620 1.539 -61.126 1.00 86.38 188 TYR A C 1
ATOM 1450 O O . TYR A 1 188 ? 33.303 1.221 -62.095 1.00 86.38 188 TYR A O 1
ATOM 1458 N N . ALA A 1 189 ? 31.727 2.531 -61.169 1.00 84.38 189 ALA A N 1
ATOM 1459 C CA . ALA A 1 189 ? 31.449 3.285 -62.391 1.00 84.38 189 ALA A CA 1
ATOM 1460 C C . ALA A 1 189 ? 32.679 4.059 -62.903 1.00 84.38 189 ALA A C 1
ATOM 1462 O O . ALA A 1 189 ? 32.939 4.104 -64.103 1.00 84.38 189 ALA A O 1
ATOM 1463 N N . ASP A 1 190 ? 33.473 4.648 -62.007 1.00 86.38 190 ASP A N 1
ATOM 1464 C CA . ASP A 1 190 ? 34.684 5.376 -62.392 1.00 86.38 190 ASP A CA 1
ATOM 1465 C C . ASP A 1 190 ? 35.770 4.429 -62.926 1.00 86.38 190 ASP A C 1
ATOM 1467 O O . ASP A 1 190 ? 36.470 4.776 -63.875 1.00 86.38 190 ASP A O 1
ATOM 1471 N N . ARG A 1 191 ? 35.878 3.204 -62.389 1.00 86.00 191 ARG A N 1
ATOM 1472 C CA . ARG A 1 191 ? 36.782 2.171 -62.929 1.00 86.00 191 ARG A CA 1
ATOM 1473 C C . ARG A 1 191 ? 36.396 1.745 -64.344 1.00 86.00 191 ARG A C 1
ATOM 1475 O O . ARG A 1 191 ? 37.284 1.558 -65.171 1.00 86.00 191 ARG A O 1
ATOM 1482 N N . GLU A 1 192 ? 35.102 1.614 -64.631 1.00 80.69 192 GLU A N 1
ATOM 1483 C CA . GLU A 1 192 ? 34.618 1.312 -65.985 1.00 80.69 192 GLU A CA 1
ATOM 1484 C C . GLU A 1 192 ? 34.967 2.442 -66.960 1.00 80.69 192 GLU A C 1
ATOM 1486 O O . GLU A 1 192 ? 35.564 2.191 -68.007 1.00 80.69 192 GLU A O 1
ATOM 1491 N N . ARG A 1 193 ? 34.711 3.698 -66.572 1.00 78.88 193 ARG A N 1
ATOM 1492 C CA . ARG A 1 193 ? 35.049 4.878 -67.386 1.00 78.88 193 ARG A CA 1
ATOM 1493 C C . ARG A 1 193 ? 36.547 5.006 -67.654 1.00 78.88 193 ARG A C 1
ATOM 1495 O O . ARG A 1 193 ? 36.939 5.333 -68.768 1.00 78.88 193 ARG A O 1
ATOM 1502 N N . LEU A 1 194 ? 37.395 4.746 -66.657 1.00 82.56 194 LEU A N 1
ATOM 1503 C CA . LEU A 1 194 ? 38.851 4.781 -66.834 1.00 82.56 194 LEU A CA 1
ATOM 1504 C C . LEU A 1 194 ? 39.324 3.721 -67.836 1.00 82.56 194 LEU A C 1
ATOM 1506 O O . LEU A 1 194 ? 40.165 4.027 -68.678 1.00 82.56 194 LEU A O 1
ATOM 1510 N N . ALA A 1 195 ? 38.744 2.517 -67.804 1.00 84.75 195 ALA A N 1
ATOM 1511 C CA . ALA A 1 195 ? 39.061 1.466 -68.768 1.00 84.75 195 ALA A CA 1
ATOM 1512 C C . ALA A 1 195 ? 38.626 1.827 -70.200 1.00 84.75 195 ALA A C 1
ATOM 1514 O O . ALA A 1 195 ? 39.301 1.464 -71.162 1.00 84.75 195 ALA A O 1
ATOM 1515 N N . GLU A 1 196 ? 37.512 2.543 -70.370 1.00 83.75 196 GLU A N 1
ATOM 1516 C CA . GLU A 1 196 ? 37.096 3.072 -71.676 1.00 83.75 196 GLU A CA 1
ATOM 1517 C C . GLU A 1 196 ? 38.055 4.155 -72.188 1.00 83.75 196 GLU A C 1
ATOM 1519 O O . GLU A 1 196 ? 38.478 4.106 -73.344 1.00 83.75 196 GLU A O 1
ATOM 1524 N N . VAL A 1 197 ? 38.450 5.093 -71.320 1.00 87.00 197 VAL A N 1
ATOM 1525 C CA . VAL A 1 197 ? 39.391 6.169 -71.666 1.00 87.00 197 VAL A CA 1
ATOM 1526 C C . VAL A 1 197 ? 40.769 5.614 -72.028 1.00 87.00 197 VAL A C 1
ATOM 1528 O O . VAL A 1 197 ? 41.360 6.057 -73.009 1.00 87.00 197 VAL A O 1
ATOM 1531 N N . GLU A 1 198 ? 41.279 4.632 -71.283 1.00 89.12 198 GLU A N 1
ATOM 1532 C CA . GLU A 1 198 ? 42.578 4.010 -71.559 1.00 89.12 198 GLU A CA 1
ATOM 1533 C C . GLU A 1 198 ? 42.588 3.289 -72.917 1.00 89.12 198 GLU A C 1
ATOM 1535 O O . GLU A 1 198 ? 43.535 3.443 -73.692 1.00 89.12 198 GLU A O 1
ATOM 1540 N N . ARG A 1 199 ? 41.502 2.582 -73.266 1.00 85.31 199 ARG A N 1
ATOM 1541 C CA . ARG A 1 199 ? 41.343 1.964 -74.594 1.00 85.31 199 ARG A CA 1
ATOM 1542 C C . ARG A 1 199 ? 41.346 3.009 -75.703 1.00 85.31 199 ARG A C 1
ATOM 1544 O O . ARG A 1 199 ? 42.151 2.900 -76.625 1.00 85.31 199 ARG A O 1
ATOM 1551 N N . ALA A 1 200 ? 40.523 4.049 -75.579 1.00 86.50 200 ALA A N 1
ATOM 1552 C CA . ALA A 1 200 ? 40.472 5.135 -76.556 1.00 86.50 200 ALA A CA 1
ATOM 1553 C C . ALA A 1 200 ? 41.836 5.836 -76.717 1.00 86.50 200 ALA A C 1
ATOM 1555 O O . ALA A 1 200 ? 42.260 6.136 -77.835 1.00 86.50 200 ALA A O 1
ATOM 1556 N N . ALA A 1 201 ? 42.565 6.045 -75.616 1.00 87.50 201 ALA A N 1
ATOM 1557 C CA . ALA A 1 201 ? 43.911 6.613 -75.642 1.00 87.50 201 ALA A CA 1
ATOM 1558 C C . ALA A 1 201 ? 44.917 5.693 -76.361 1.00 87.50 201 ALA A C 1
ATOM 1560 O O . ALA A 1 201 ? 45.736 6.180 -77.141 1.00 87.50 201 ALA A O 1
ATOM 1561 N N . SER A 1 202 ? 44.837 4.375 -76.144 1.00 86.44 202 SER A N 1
ATOM 1562 C CA . SER A 1 202 ? 45.701 3.384 -76.806 1.00 86.44 202 SER A CA 1
ATOM 1563 C C . SER A 1 202 ? 45.437 3.260 -78.311 1.00 86.44 202 SER A C 1
ATOM 1565 O O . SER A 1 202 ? 46.361 3.090 -79.105 1.00 86.44 202 SER A O 1
ATOM 1567 N N . GLU A 1 203 ? 44.179 3.396 -78.730 1.00 89.50 203 GLU A N 1
ATOM 1568 C CA . GLU A 1 203 ? 43.805 3.383 -80.143 1.00 89.50 203 GLU A CA 1
ATOM 1569 C C . GLU A 1 203 ? 44.322 4.630 -80.856 1.00 89.50 203 GLU A C 1
ATOM 1571 O O . GLU A 1 203 ? 44.884 4.533 -81.951 1.00 89.50 203 GLU A O 1
ATOM 1576 N N . LEU A 1 204 ? 44.185 5.793 -80.214 1.00 85.25 204 LEU A N 1
ATOM 1577 C CA . LEU A 1 204 ? 44.686 7.056 -80.738 1.00 85.25 204 LEU A CA 1
ATOM 1578 C C . LEU A 1 204 ? 46.216 7.060 -80.829 1.00 85.25 204 LEU A C 1
ATOM 1580 O O . LEU A 1 204 ? 46.763 7.500 -81.841 1.00 85.25 204 LEU A O 1
ATOM 1584 N N . SER A 1 205 ? 46.915 6.544 -79.812 1.00 84.94 205 SER A N 1
ATOM 1585 C CA . SER A 1 205 ? 48.377 6.448 -79.839 1.00 84.94 205 SER A CA 1
ATOM 1586 C C . SER A 1 205 ? 48.857 5.478 -80.921 1.00 84.94 205 SER A C 1
ATOM 1588 O O . SER A 1 205 ? 49.755 5.824 -81.686 1.00 84.94 205 SER A O 1
ATOM 1590 N N . ALA A 1 206 ? 48.202 4.325 -81.089 1.00 88.00 206 ALA A N 1
ATOM 1591 C CA . ALA A 1 206 ? 48.506 3.384 -82.165 1.00 88.00 206 ALA A CA 1
ATOM 1592 C C . ALA A 1 206 ? 48.204 3.958 -83.563 1.00 88.00 206 ALA A C 1
ATOM 1594 O O . ALA A 1 206 ? 48.933 3.679 -84.516 1.00 88.00 206 ALA A O 1
ATOM 1595 N N . ALA A 1 207 ? 47.137 4.749 -83.711 1.00 85.00 207 ALA A N 1
ATOM 1596 C CA . ALA A 1 207 ? 46.813 5.436 -84.961 1.00 85.00 207 ALA A CA 1
ATOM 1597 C C . ALA A 1 207 ? 47.839 6.533 -85.292 1.00 85.00 207 ALA A C 1
ATOM 1599 O O . ALA A 1 207 ? 48.263 6.642 -86.442 1.00 85.00 207 ALA A O 1
ATOM 1600 N N . SER A 1 208 ? 48.280 7.290 -84.284 1.00 80.12 208 SER A N 1
ATOM 1601 C CA . SER A 1 208 ? 49.343 8.292 -84.411 1.00 80.12 208 SER A CA 1
ATOM 1602 C C . SER A 1 208 ? 50.677 7.656 -84.824 1.00 80.12 208 SER A C 1
ATOM 1604 O O . SER A 1 208 ? 51.303 8.114 -85.777 1.00 80.12 208 SER A O 1
ATOM 1606 N N . GLN A 1 209 ? 51.062 6.541 -84.189 1.00 85.44 209 GLN A N 1
ATOM 1607 C CA . GLN A 1 209 ? 52.280 5.794 -84.523 1.00 85.44 209 GLN A CA 1
ATOM 1608 C C . GLN A 1 209 ? 52.255 5.284 -85.975 1.00 85.44 209 GLN A C 1
ATOM 1610 O O . GLN A 1 209 ? 53.211 5.447 -86.726 1.00 85.44 209 GLN A O 1
ATOM 1615 N N . ARG A 1 210 ? 51.116 4.736 -86.423 1.00 81.81 210 ARG A N 1
ATOM 1616 C CA . ARG A 1 210 ? 50.938 4.311 -87.821 1.00 81.81 210 ARG A CA 1
ATOM 1617 C C . ARG A 1 210 ? 51.062 5.474 -88.804 1.00 81.81 210 ARG A C 1
ATOM 1619 O O . ARG A 1 210 ? 51.624 5.301 -89.883 1.00 81.81 210 ARG A O 1
ATOM 1626 N N . ALA A 1 211 ? 50.547 6.647 -88.444 1.00 80.38 211 ALA A N 1
ATOM 1627 C CA . ALA A 1 211 ? 50.678 7.842 -89.266 1.00 80.38 211 ALA A CA 1
ATOM 1628 C C . ALA A 1 211 ? 52.138 8.329 -89.343 1.00 80.38 211 ALA A C 1
ATOM 1630 O O . ALA A 1 211 ? 52.585 8.701 -90.427 1.00 80.38 211 ALA A O 1
ATOM 1631 N N . SER A 1 212 ? 52.901 8.277 -88.242 1.00 77.69 212 SER A N 1
ATOM 1632 C CA . SER A 1 212 ? 54.331 8.616 -88.259 1.00 77.69 212 SER A CA 1
ATOM 1633 C C . SER A 1 212 ? 55.167 7.609 -89.051 1.00 77.69 212 SER A C 1
ATOM 1635 O O . SER A 1 212 ? 56.046 8.009 -89.814 1.00 77.69 212 SER A O 1
ATOM 1637 N N . ASP A 1 213 ? 54.863 6.317 -88.937 1.00 81.19 213 ASP A N 1
ATOM 1638 C CA . ASP A 1 213 ? 55.568 5.261 -89.666 1.00 81.19 213 ASP A CA 1
ATOM 1639 C C . ASP A 1 213 ? 55.309 5.379 -91.177 1.00 81.19 213 ASP A C 1
ATOM 1641 O O . ASP A 1 213 ? 56.247 5.352 -91.970 1.00 81.19 213 ASP A O 1
ATOM 1645 N N . ALA A 1 214 ? 54.060 5.634 -91.588 1.00 75.00 214 ALA A N 1
ATOM 1646 C CA . ALA A 1 214 ? 53.719 5.898 -92.987 1.00 75.00 214 ALA A CA 1
ATOM 1647 C C . ALA A 1 214 ? 54.395 7.170 -93.533 1.00 75.00 214 ALA A C 1
ATOM 1649 O O . ALA A 1 214 ? 54.870 7.179 -94.668 1.00 75.00 214 ALA A O 1
ATOM 1650 N N . ALA A 1 215 ? 54.478 8.232 -92.725 1.00 72.56 215 ALA A N 1
ATOM 1651 C CA . ALA A 1 215 ? 55.164 9.464 -93.107 1.00 72.56 215 ALA A CA 1
ATOM 1652 C C . ALA A 1 215 ? 56.681 9.260 -93.274 1.00 72.56 215 ALA A C 1
ATOM 1654 O O . ALA A 1 215 ? 57.270 9.805 -94.204 1.00 72.56 215 ALA A O 1
ATOM 1655 N N . SER A 1 216 ? 57.311 8.453 -92.415 1.00 69.81 216 SER A N 1
ATOM 1656 C CA . SER A 1 216 ? 58.740 8.128 -92.536 1.00 69.81 216 SER A CA 1
ATOM 1657 C C . SER A 1 216 ? 59.048 7.185 -93.706 1.00 69.81 216 SER A C 1
ATOM 1659 O O . SER A 1 216 ? 60.083 7.348 -94.348 1.00 69.81 216 SER A O 1
ATOM 1661 N N . ALA A 1 217 ? 58.137 6.267 -94.047 1.00 68.56 217 ALA A N 1
ATOM 1662 C CA . ALA A 1 217 ? 58.253 5.400 -95.221 1.00 68.56 217 ALA A CA 1
ATOM 1663 C C . ALA A 1 217 ? 58.087 6.158 -96.549 1.00 68.56 217 ALA A C 1
ATOM 1665 O O . ALA A 1 217 ? 58.707 5.795 -97.539 1.00 68.56 217 ALA A O 1
ATOM 1666 N N . ALA A 1 218 ? 57.280 7.223 -96.575 1.00 64.75 218 ALA A N 1
ATOM 1667 C CA . ALA A 1 218 ? 57.131 8.092 -97.746 1.00 64.75 218 ALA A CA 1
ATOM 1668 C C . ALA A 1 218 ? 58.316 9.060 -97.955 1.00 64.75 218 ALA A C 1
ATOM 1670 O O . ALA A 1 218 ? 58.384 9.725 -98.987 1.00 64.75 218 ALA A O 1
ATOM 1671 N N . ALA A 1 219 ? 59.215 9.175 -96.972 1.00 56.00 219 ALA A N 1
ATOM 1672 C CA . ALA A 1 219 ? 60.382 10.056 -97.006 1.00 56.00 219 ALA A CA 1
ATOM 1673 C C . ALA A 1 219 ? 61.696 9.341 -97.396 1.00 56.00 219 ALA A C 1
ATOM 1675 O O . ALA A 1 219 ? 62.731 10.006 -97.472 1.00 56.00 219 ALA A O 1
ATOM 1676 N N . GLN A 1 220 ? 61.661 8.021 -97.623 1.00 48.19 220 GLN A N 1
ATOM 1677 C CA . GLN A 1 220 ? 62.763 7.206 -98.163 1.00 48.19 220 GLN A CA 1
ATOM 1678 C C . GLN A 1 220 ? 62.538 6.918 -99.647 1.00 48.19 220 GLN A C 1
ATOM 1680 O O . GLN A 1 220 ? 63.546 6.915 -100.388 1.00 48.19 220 GLN A O 1
#

Secondary structure (DSSP, 8-state):
-------------------------PPPTTTHHHHHHHHHHTTHHHHHHHHHHHHHHHHHHHHHHHHHHHHHHHHHHHHHHHHHHHHHHHHHHHTGGG--HHHHHHHHHHHHHHHHHHHHHHHHHHHHHHHHHHHHHHHHHHHHHHHHHHHHHHHHHHHHHHHHHHHHHHHHHHHHHHHHHHHHHHHHHHHHHHHHHHHHHHHHHHHHHHHHHHHHHTT-

Radius of gyration: 47.59 Å; chains: 1; bounding box: 104×60×149 Å

Organism: NCBI:txid35677

Sequence (220 aa):
MLRHASAVAFRGSLVARSASTTTSSAWPAFLAPVVNRVTDGAGLGELQRLKAAVNEAETAHEAAVAQRAEALRAHDSLTQGRSSTQADLTVLLQRRDAWDADDVKKFTRLTSDEHSLKTRISESLITREASERAAEAAERAFLKAVRSQYHGELMWQEKYRALSLYSTWALIVVNSLVFVGSGIHRSYADRERLAEVERAASELSAASQRASDAASAAAQ

InterPro domains:
  IPR008839 Mitochondrial distribution and morphology family 33, fungi [PF05546] (36-196)
  IPR008839 Mitochondrial distribution and morphology family 33, fungi [PTHR31961] (36-181)

pLDDT: mean 86.37, std 16.73, range [39.28, 98.25]

Foldseek 3Di:
DDDDDDDDDDPDDPPPPPPPPPPPVQDDPVCNVVVVVLVVVLCPVVLVVLVVQLVVLVVQLVVLVVQLVVLVVQLVVLVVVLVVLVVVLVVLVVCVVPDDPVSVVSNVVSVVVNVVSVVVNVVSVVSNVVSVVSNVVSVVSNVVSVVVSVVSVVVSVVSVVVVVVVVVVVVVVVVVCVVVVVVVVVVVVVVVVVVVVVVVVVVVVVVVVVVVVVVVVVVD